Protein AF-U6MF30-F1 (afdb_monomer)

Radius of gyration: 19.07 Å; Cα contacts (8 Å, |Δi|>4): 352; chains: 1; bounding box: 44×38×50 Å

Sequence (242 aa):
MQVFHDCREDSAALYRQHNIRVNFVFDTQAAHQLICLKKGIPPYQASLRELLQTYLGITVKGLDEGRSILEKDSFAFSRRPVDFSLLLYAALGVKHLVQLALAMSCHIDPEEVIKASEEFTMYRHLNEGFTNPNDMKKIGTVLEGLVVVRTPEQIIFKLNTNATGIVCAPSTLKRFQDVNFGDVVTVSVVGESAGGKYLYLDRHDGVIDYADKNRPRHRYNTSMKLREDSRADPLLLAHLDE

InterPro domains:
  IPR002562 3'-5' exonuclease domain [PF01612] (3-104)
  IPR012337 Ribonuclease H-like superfamily [SSF53098] (3-111)
  IPR036397 Ribonuclease H superfamily [G3DSA:3.30.420.10] (1-132)

Structure (mmCIF, N/CA/C/O backbone):
data_AF-U6MF30-F1
#
_entry.id   AF-U6MF30-F1
#
loop_
_atom_site.group_PDB
_atom_site.id
_atom_site.type_symbol
_atom_site.label_atom_id
_atom_site.label_alt_id
_atom_site.label_comp_id
_atom_site.label_asym_id
_atom_site.label_entity_id
_atom_site.label_seq_id
_atom_site.pdbx_PDB_ins_code
_atom_site.Cartn_x
_atom_site.Cartn_y
_atom_site.Cartn_z
_atom_site.occupancy
_atom_site.B_iso_or_equiv
_atom_site.auth_seq_id
_atom_site.auth_comp_id
_atom_site.auth_asym_id
_atom_site.auth_atom_id
_atom_site.pdbx_PDB_model_num
ATOM 1 N N . MET A 1 1 ? -17.197 -10.908 9.347 1.00 85.06 1 MET A N 1
ATOM 2 C CA . MET A 1 1 ? -16.449 -9.760 8.796 1.00 85.06 1 MET A CA 1
ATOM 3 C C . MET A 1 1 ? -15.035 -9.824 9.332 1.00 85.06 1 MET A C 1
ATOM 5 O O . MET A 1 1 ? -14.876 -10.020 10.531 1.00 85.06 1 MET A O 1
ATOM 9 N N . GLN A 1 2 ? -14.040 -9.745 8.455 1.00 94.56 2 GLN A N 1
ATOM 10 C CA . GLN A 1 2 ? -12.623 -9.707 8.835 1.00 94.56 2 GLN A CA 1
ATOM 11 C C . GLN A 1 2 ? -12.147 -8.253 8.817 1.00 94.56 2 GLN A C 1
ATOM 13 O O . GLN A 1 2 ? -12.642 -7.483 8.000 1.00 94.56 2 GLN A O 1
ATOM 18 N N . VAL A 1 3 ? -11.218 -7.872 9.694 1.00 97.50 3 VAL A N 1
ATOM 19 C CA . VAL A 1 3 ? -10.705 -6.496 9.755 1.00 97.50 3 VAL A CA 1
ATOM 20 C C . VAL A 1 3 ? -9.237 -6.490 9.378 1.00 97.50 3 VAL A C 1
ATOM 22 O O . VAL A 1 3 ? -8.446 -7.213 9.981 1.00 97.50 3 VAL A O 1
ATOM 25 N N . PHE A 1 4 ? -8.890 -5.654 8.407 1.00 97.44 4 PHE A N 1
ATOM 26 C CA . PHE A 1 4 ? -7.521 -5.459 7.953 1.00 97.44 4 PHE A CA 1
ATOM 27 C C . PHE A 1 4 ? -7.154 -3.977 7.969 1.00 97.44 4 PHE A C 1
ATOM 29 O O . PHE A 1 4 ? -8.002 -3.081 8.040 1.00 97.44 4 PHE A O 1
ATOM 36 N N . HIS A 1 5 ? -5.858 -3.722 7.890 1.00 96.62 5 HIS A N 1
ATOM 37 C CA . HIS A 1 5 ? -5.337 -2.432 7.491 1.00 96.62 5 HIS A CA 1
ATOM 38 C C . HIS A 1 5 ? -4.526 -2.634 6.220 1.00 96.62 5 HIS A C 1
ATOM 40 O O . HIS A 1 5 ? -3.476 -3.263 6.277 1.00 96.62 5 HIS A O 1
ATOM 46 N N . ASP A 1 6 ? -5.023 -2.116 5.098 1.00 95.31 6 ASP A N 1
ATOM 47 C CA . ASP A 1 6 ? -4.373 -2.218 3.794 1.00 95.31 6 ASP A CA 1
ATOM 48 C C . ASP A 1 6 ? -4.068 -3.669 3.360 1.00 95.31 6 ASP A C 1
ATOM 50 O O . ASP A 1 6 ? -2.924 -4.063 3.129 1.00 95.31 6 ASP A O 1
ATOM 54 N N . CYS A 1 7 ? -5.121 -4.469 3.191 1.00 95.06 7 CYS A N 1
ATOM 55 C CA . CYS A 1 7 ? -5.060 -5.900 2.883 1.00 95.06 7 CYS A CA 1
ATOM 56 C C . CYS A 1 7 ? -4.536 -6.253 1.484 1.00 95.06 7 CYS A C 1
ATOM 58 O O . CYS A 1 7 ? -4.559 -7.425 1.113 1.00 95.06 7 CYS A O 1
ATOM 60 N N . ARG A 1 8 ? -4.083 -5.285 0.678 1.00 91.56 8 ARG A N 1
ATOM 61 C CA . ARG A 1 8 ? -3.654 -5.517 -0.713 1.00 91.56 8 ARG A CA 1
ATOM 62 C C . ARG A 1 8 ? -2.569 -6.597 -0.786 1.00 91.56 8 ARG A C 1
ATOM 64 O O . ARG A 1 8 ? -2.790 -7.644 -1.395 1.00 91.56 8 ARG A O 1
ATOM 71 N N . GLU A 1 9 ? -1.450 -6.394 -0.094 1.00 90.69 9 GLU A N 1
ATOM 72 C CA . GLU A 1 9 ? -0.333 -7.354 -0.071 1.00 90.69 9 GLU A CA 1
ATOM 73 C C . GLU A 1 9 ? -0.699 -8.653 0.665 1.00 90.69 9 GLU A C 1
ATOM 75 O O . GLU A 1 9 ? -0.369 -9.740 0.191 1.00 90.69 9 GLU A O 1
ATOM 80 N N . ASP A 1 10 ? -1.444 -8.562 1.774 1.00 92.62 10 ASP A N 1
ATOM 81 C CA . ASP A 1 10 ? -1.898 -9.738 2.528 1.00 92.62 10 ASP A CA 1
ATOM 82 C C . ASP A 1 10 ? -2.775 -10.651 1.662 1.00 92.62 10 ASP A C 1
ATOM 84 O O . ASP A 1 10 ? -2.589 -11.867 1.638 1.00 92.62 10 ASP A O 1
ATOM 88 N N . SER A 1 11 ? -3.707 -10.070 0.900 1.00 89.94 11 SER A N 1
ATOM 89 C CA . SER A 1 11 ? -4.599 -10.808 0.004 1.00 89.94 11 SER A CA 1
ATOM 90 C C . SER A 1 11 ? -3.826 -11.516 -1.111 1.00 89.94 11 SER A C 1
ATOM 92 O O . SER A 1 11 ? -4.133 -12.665 -1.439 1.00 89.94 11 SER A O 1
ATOM 94 N N . ALA A 1 12 ? -2.791 -10.870 -1.655 1.00 87.38 12 ALA A N 1
ATOM 95 C CA . ALA A 1 12 ? -1.920 -11.456 -2.663 1.00 87.38 12 ALA A CA 1
ATOM 96 C C . ALA A 1 12 ? -1.082 -12.604 -2.083 1.00 87.38 12 ALA A C 1
ATOM 98 O O . ALA A 1 12 ? -1.022 -13.684 -2.677 1.00 87.38 12 ALA A O 1
ATOM 99 N N . ALA A 1 13 ? -0.477 -12.402 -0.910 1.00 90.19 13 ALA A N 1
ATOM 100 C CA . ALA A 1 13 ? 0.335 -13.408 -0.236 1.00 90.19 13 ALA A CA 1
ATOM 101 C C . ALA A 1 13 ? -0.492 -14.643 0.151 1.00 90.19 13 ALA A C 1
ATOM 103 O O . ALA A 1 13 ? -0.122 -15.763 -0.206 1.00 90.19 13 ALA A O 1
ATOM 104 N N . LEU A 1 14 ? -1.642 -14.447 0.804 1.00 90.56 14 LEU A N 1
ATOM 105 C CA . LEU A 1 14 ? -2.545 -15.523 1.224 1.00 90.56 14 LEU A CA 1
ATOM 106 C C . LEU A 1 14 ? -3.047 -16.351 0.037 1.00 90.56 14 LEU A C 1
ATOM 108 O O . LEU A 1 14 ? -3.086 -17.583 0.110 1.00 90.56 14 LEU A O 1
ATOM 112 N N . TYR A 1 15 ? -3.379 -15.698 -1.078 1.00 87.25 15 TYR A N 1
ATOM 113 C CA . TYR A 1 15 ? -3.813 -16.398 -2.280 1.00 87.25 15 TYR A CA 1
ATOM 114 C C . TYR A 1 15 ? -2.670 -17.192 -2.922 1.00 87.25 15 TYR A C 1
ATOM 116 O O . TYR A 1 15 ? -2.809 -18.390 -3.149 1.00 87.25 15 TYR A O 1
ATOM 124 N N . ARG A 1 16 ? -1.512 -16.569 -3.167 1.00 84.69 16 ARG A N 1
ATOM 125 C CA . ARG A 1 16 ? -0.396 -17.223 -3.875 1.00 84.69 16 ARG A CA 1
ATOM 126 C C . ARG A 1 16 ? 0.253 -18.346 -3.067 1.00 84.69 16 ARG A C 1
ATOM 128 O O . ARG A 1 16 ? 0.631 -19.364 -3.635 1.00 84.69 16 ARG A O 1
ATOM 135 N N . GLN A 1 17 ? 0.409 -18.158 -1.758 1.00 89.62 17 GLN A N 1
ATOM 136 C CA . GLN A 1 17 ? 1.157 -19.085 -0.901 1.00 89.62 17 GLN A CA 1
ATOM 137 C C . GLN A 1 17 ? 0.274 -20.201 -0.335 1.00 89.62 17 GLN A C 1
ATOM 139 O O . GLN A 1 17 ? 0.762 -21.300 -0.073 1.00 89.62 17 GLN A O 1
ATOM 144 N N . HIS A 1 18 ? -1.019 -19.927 -0.141 1.00 91.38 18 HIS A N 1
ATOM 145 C CA . HIS A 1 18 ? -1.922 -20.827 0.580 1.00 91.38 18 HIS A CA 1
ATOM 146 C C . HIS A 1 18 ? -3.259 -21.071 -0.129 1.00 91.38 18 HIS A C 1
ATOM 148 O O . HIS A 1 18 ? -4.086 -21.814 0.395 1.00 91.38 18 HIS A O 1
ATOM 154 N N . ASN A 1 19 ? -3.488 -20.480 -1.310 1.00 87.75 19 ASN A N 1
ATOM 155 C CA . ASN A 1 19 ? -4.760 -20.539 -2.037 1.00 87.75 19 ASN A CA 1
ATOM 156 C C . ASN A 1 19 ? -5.959 -20.058 -1.192 1.00 87.75 19 ASN A C 1
ATOM 158 O O . ASN A 1 19 ? -7.082 -20.546 -1.329 1.00 87.75 19 ASN A O 1
ATOM 162 N N . ILE A 1 20 ? -5.721 -19.093 -0.297 1.00 90.75 20 ILE A N 1
ATOM 163 C CA . ILE A 1 20 ? -6.747 -18.507 0.568 1.00 90.75 20 ILE A CA 1
ATOM 164 C C . ILE A 1 20 ? -7.283 -17.233 -0.081 1.00 90.75 20 ILE A C 1
ATOM 166 O O . ILE A 1 20 ? -6.530 -16.323 -0.422 1.00 90.75 20 ILE A O 1
ATOM 170 N N . ARG A 1 21 ? -8.609 -17.152 -0.228 1.00 89.81 21 ARG A N 1
ATOM 171 C CA . ARG A 1 21 ? -9.299 -15.963 -0.742 1.00 89.81 21 ARG A CA 1
ATOM 172 C C . ARG A 1 21 ? -9.869 -15.156 0.413 1.00 89.81 21 ARG A C 1
ATOM 174 O O . ARG A 1 21 ? -10.715 -15.648 1.158 1.00 89.81 21 ARG A O 1
ATOM 181 N N . VAL A 1 22 ? -9.415 -13.915 0.538 1.00 87.62 22 VAL A N 1
ATOM 182 C CA . VAL A 1 22 ? -9.930 -12.973 1.531 1.00 87.62 22 VAL A CA 1
ATOM 183 C C . VAL A 1 22 ? -11.168 -12.286 0.954 1.00 87.62 22 VAL A C 1
ATOM 185 O O . VAL A 1 22 ? -11.086 -11.674 -0.104 1.00 87.62 22 VAL A O 1
ATOM 188 N N . ASN A 1 23 ? -12.304 -12.405 1.643 1.00 89.94 23 ASN A N 1
ATOM 189 C CA . ASN A 1 23 ? -13.582 -11.789 1.278 1.00 89.94 23 ASN A CA 1
ATOM 190 C C . ASN A 1 23 ? -14.245 -11.189 2.526 1.00 89.94 23 ASN A C 1
ATOM 192 O O . ASN A 1 23 ? -13.918 -11.580 3.655 1.00 89.94 23 ASN A O 1
ATOM 196 N N . PHE A 1 24 ? -15.224 -10.303 2.315 1.00 94.38 24 PHE A N 1
ATOM 197 C CA . PHE A 1 24 ? -16.030 -9.697 3.382 1.00 94.38 24 PHE A CA 1
ATOM 198 C C . PHE A 1 24 ? -15.152 -8.992 4.438 1.00 94.38 24 PHE A C 1
ATOM 200 O O . PHE A 1 24 ? -15.190 -9.292 5.644 1.00 94.38 24 PHE A O 1
ATOM 207 N N . VAL A 1 25 ? -14.298 -8.102 3.921 1.00 96.12 25 VAL A N 1
ATOM 208 C CA . VAL A 1 25 ? -13.259 -7.362 4.644 1.00 96.12 25 VAL A CA 1
ATOM 209 C C . VAL A 1 25 ? -13.747 -5.960 4.954 1.00 96.12 25 VAL A C 1
ATOM 211 O O . VAL A 1 25 ? -14.211 -5.262 4.065 1.00 96.12 25 VAL A O 1
ATOM 214 N N . PHE A 1 26 ? -13.579 -5.536 6.198 1.00 98.31 26 PHE A N 1
ATOM 215 C CA . PHE A 1 26 ? -13.537 -4.128 6.550 1.00 98.31 26 PHE A CA 1
ATOM 216 C C . PHE A 1 26 ? -12.071 -3.698 6.556 1.00 98.31 26 PHE A C 1
ATOM 218 O O . PHE A 1 26 ? -11.319 -4.050 7.471 1.00 98.31 26 PHE A O 1
ATOM 225 N N . ASP A 1 27 ? -11.647 -2.972 5.527 1.00 98.44 27 ASP A N 1
ATOM 226 C CA . ASP A 1 27 ? -10.296 -2.431 5.463 1.00 98.44 27 ASP A CA 1
ATOM 227 C C . ASP A 1 27 ? -10.271 -1.007 6.030 1.00 98.44 27 ASP A C 1
ATOM 229 O O . ASP A 1 27 ? -10.933 -0.100 5.525 1.00 98.44 27 ASP A O 1
ATOM 233 N N . THR A 1 28 ? -9.495 -0.795 7.092 1.00 98.31 28 THR A N 1
ATOM 234 C CA . THR A 1 28 ? -9.371 0.523 7.737 1.00 98.31 28 THR A CA 1
ATOM 235 C C . THR A 1 28 ? -8.734 1.574 6.822 1.00 98.31 28 THR A C 1
ATOM 237 O O . THR A 1 28 ? -9.056 2.753 6.938 1.00 98.31 28 THR A O 1
ATOM 240 N N . GLN A 1 29 ? -7.895 1.181 5.859 1.00 96.94 29 GLN A N 1
ATOM 241 C CA . GLN A 1 29 ? -7.364 2.094 4.846 1.00 96.94 29 GLN A CA 1
ATOM 242 C C . GLN A 1 29 ? -8.445 2.491 3.829 1.00 96.94 29 GLN A C 1
ATOM 244 O O . GLN A 1 29 ? -8.538 3.673 3.484 1.00 96.94 29 GLN A O 1
ATOM 249 N N . ALA A 1 30 ? -9.284 1.552 3.381 1.00 97.00 30 ALA A N 1
ATOM 250 C CA . ALA A 1 30 ? -10.412 1.862 2.497 1.00 97.00 30 ALA A CA 1
ATOM 251 C C . ALA A 1 30 ? -11.446 2.749 3.211 1.00 97.00 30 ALA A C 1
ATOM 253 O O . ALA A 1 30 ? -11.889 3.762 2.668 1.00 97.00 30 ALA A O 1
ATOM 254 N N . ALA A 1 31 ? -11.756 2.437 4.474 1.00 98.44 31 ALA A N 1
ATOM 255 C CA . ALA A 1 31 ? -12.624 3.257 5.313 1.00 98.44 31 ALA A CA 1
ATOM 256 C C . ALA A 1 31 ? -12.109 4.696 5.429 1.00 98.44 31 ALA A C 1
ATOM 258 O O . ALA A 1 31 ? -12.880 5.645 5.294 1.00 98.44 31 ALA A O 1
ATOM 259 N N . HIS A 1 32 ? -10.802 4.875 5.640 1.00 98.00 32 HIS A N 1
ATOM 260 C CA . HIS A 1 32 ? -10.212 6.205 5.753 1.00 98.00 32 HIS A CA 1
ATOM 261 C C . HIS A 1 32 ? -10.333 6.992 4.443 1.00 98.00 32 HIS A C 1
ATOM 263 O O . HIS A 1 32 ? -10.737 8.153 4.466 1.00 98.00 32 HIS A O 1
ATOM 269 N N . GLN A 1 33 ? -10.067 6.353 3.300 1.00 95.75 33 GLN A N 1
ATOM 270 C CA . GLN A 1 33 ? -10.199 6.988 1.985 1.00 95.75 33 GLN A CA 1
ATOM 271 C C . GLN A 1 33 ? -11.635 7.444 1.713 1.00 95.75 33 GLN A C 1
ATOM 273 O O . GLN A 1 33 ? -11.839 8.585 1.300 1.00 95.75 33 GLN A O 1
ATOM 278 N N . LEU A 1 34 ? -12.634 6.609 2.018 1.00 97.69 34 LEU A N 1
ATOM 279 C CA . LEU A 1 34 ? -14.046 6.985 1.899 1.00 97.69 34 LEU A CA 1
ATOM 280 C C . LEU A 1 34 ? -14.409 8.166 2.807 1.00 97.69 34 LEU A C 1
ATOM 282 O O . LEU A 1 34 ? -15.102 9.089 2.377 1.00 97.69 34 LEU A O 1
ATOM 286 N N . ILE A 1 35 ? -13.921 8.175 4.051 1.00 98.19 35 ILE A N 1
ATOM 287 C CA . ILE A 1 35 ? -14.138 9.291 4.983 1.00 98.19 35 ILE A CA 1
ATOM 288 C C . ILE A 1 35 ? -13.512 10.585 4.443 1.00 98.19 35 ILE A C 1
ATOM 290 O O . ILE A 1 35 ? -14.149 11.637 4.518 1.00 98.19 35 ILE A O 1
ATOM 294 N N . CYS A 1 36 ? -12.298 10.527 3.889 1.00 96.62 36 CYS A N 1
ATOM 295 C CA . CYS A 1 36 ? -11.646 11.677 3.257 1.00 96.62 36 CYS A CA 1
ATOM 296 C C . CYS A 1 36 ? -12.477 12.210 2.087 1.00 96.62 36 CYS A C 1
ATOM 298 O O . CYS A 1 36 ? -12.810 13.396 2.075 1.00 96.62 36 CYS A O 1
ATOM 300 N N . LEU A 1 37 ? -12.921 11.331 1.184 1.00 95.25 37 LEU A N 1
ATOM 301 C CA . LEU A 1 37 ? -13.776 11.699 0.053 1.00 95.25 37 LEU A CA 1
ATOM 302 C C . LEU A 1 37 ? -15.084 12.363 0.508 1.00 95.25 37 LEU A C 1
ATOM 304 O O . LEU A 1 37 ? -15.434 13.427 -0.001 1.00 95.25 37 LEU A O 1
ATOM 308 N N . LYS A 1 38 ? -15.769 11.811 1.522 1.00 96.44 38 LYS A N 1
ATOM 309 C CA . LYS A 1 38 ? -16.991 12.417 2.094 1.00 96.44 38 LYS A CA 1
ATOM 310 C C . LYS A 1 38 ? -16.744 13.796 2.715 1.00 96.44 38 LYS A C 1
ATOM 312 O O . LYS A 1 38 ? -17.656 14.617 2.757 1.00 96.44 38 LYS A O 1
ATOM 317 N N . LYS A 1 39 ? -15.524 14.063 3.184 1.00 96.50 39 LYS A N 1
ATOM 318 C CA . LYS A 1 39 ? -15.102 15.362 3.730 1.00 96.50 39 LYS A CA 1
ATOM 319 C C . LYS A 1 39 ? -14.528 16.315 2.674 1.00 96.50 39 LYS A C 1
ATOM 321 O O . LYS A 1 39 ? -14.133 17.420 3.032 1.00 96.50 39 LYS A O 1
ATOM 326 N N . GLY A 1 40 ? -14.456 15.910 1.404 1.00 95.69 40 GLY A N 1
ATOM 327 C CA . GLY A 1 40 ? -13.812 16.693 0.344 1.00 95.69 40 GLY A CA 1
ATOM 328 C C . GLY A 1 40 ? -12.289 16.796 0.491 1.00 95.69 40 GLY A C 1
ATOM 329 O O . GLY A 1 40 ? -11.679 17.705 -0.066 1.00 95.69 40 GLY A O 1
ATOM 330 N N . ILE A 1 41 ? -11.674 15.890 1.254 1.00 93.44 41 ILE A N 1
ATOM 331 C CA . ILE A 1 41 ? -10.224 15.794 1.431 1.00 93.44 41 ILE A CA 1
ATOM 332 C C . ILE A 1 41 ? -9.690 14.791 0.399 1.00 93.44 41 ILE A C 1
ATOM 334 O O . ILE A 1 41 ? -10.243 13.691 0.295 1.00 93.44 41 ILE A O 1
ATOM 338 N N . PRO A 1 42 ? -8.624 15.119 -0.354 1.00 90.62 42 PRO A N 1
ATOM 339 C CA . PRO A 1 42 ? -7.992 14.165 -1.258 1.00 90.62 42 PRO A CA 1
ATOM 340 C C . PRO A 1 42 ? -7.578 12.879 -0.519 1.00 90.62 42 PRO A C 1
ATOM 342 O O . PRO A 1 42 ? -6.929 12.969 0.527 1.00 90.62 42 PRO A O 1
ATOM 345 N N . PRO A 1 43 ? -7.947 11.686 -1.017 1.00 90.62 43 PRO A N 1
ATOM 346 C CA . PRO A 1 43 ? -7.567 10.432 -0.383 1.00 90.62 43 PRO A CA 1
ATOM 347 C C . PRO A 1 43 ? -6.062 10.183 -0.524 1.00 90.62 43 PRO A C 1
ATOM 349 O O . PRO A 1 43 ? -5.432 10.579 -1.505 1.00 90.62 43 PRO A O 1
ATOM 352 N N . TYR A 1 44 ? -5.497 9.493 0.461 1.00 90.25 44 TYR A N 1
ATOM 353 C CA . TYR A 1 44 ? -4.098 9.083 0.489 1.00 90.25 44 TYR A CA 1
ATOM 354 C C . TYR A 1 44 ? -3.947 7.758 1.247 1.00 90.25 44 TYR A C 1
ATOM 356 O O . TYR A 1 44 ? -4.905 7.235 1.833 1.00 90.25 44 TYR A O 1
ATOM 364 N N . GLN A 1 45 ? -2.744 7.187 1.212 1.00 90.44 45 GLN A N 1
ATOM 365 C CA . GLN A 1 45 ? -2.407 6.006 1.998 1.00 90.44 45 GLN A CA 1
ATOM 366 C C . GLN A 1 45 ? -1.938 6.445 3.391 1.00 90.44 45 GLN A C 1
ATOM 368 O O . GLN A 1 45 ? -0.888 7.060 3.520 1.00 90.44 45 GLN A O 1
ATOM 373 N N . ALA A 1 46 ? -2.726 6.137 4.415 1.00 93.44 46 ALA A N 1
ATOM 374 C CA . ALA A 1 46 ? -2.434 6.417 5.812 1.00 93.44 46 ALA A CA 1
ATOM 375 C C . ALA A 1 46 ? -1.890 5.151 6.479 1.00 93.44 46 ALA A C 1
ATOM 377 O O . ALA A 1 46 ? -2.344 4.045 6.195 1.00 93.44 46 ALA A O 1
ATOM 378 N N . SER A 1 47 ? -0.962 5.276 7.423 1.00 91.25 47 SER A N 1
ATOM 379 C CA . SER A 1 47 ? -0.545 4.089 8.191 1.00 91.25 47 SER A CA 1
ATOM 380 C C . SER A 1 47 ? -1.550 3.729 9.260 1.00 91.25 47 SER A C 1
ATOM 382 O O . SER A 1 47 ? -2.256 4.576 9.806 1.00 91.25 47 SER A O 1
ATOM 384 N N . LEU A 1 48 ? -1.436 2.493 9.731 1.00 92.12 48 LEU A N 1
ATOM 385 C CA . LEU A 1 48 ? -2.060 2.066 10.966 1.00 92.12 48 LEU A CA 1
ATOM 386 C C . LEU A 1 48 ? -1.746 3.014 12.135 1.00 92.12 48 LEU A C 1
ATOM 388 O O . LEU A 1 48 ? -2.658 3.387 12.860 1.00 92.12 48 LEU A O 1
ATOM 392 N N . ARG A 1 49 ? -0.489 3.446 12.317 1.00 91.69 49 ARG A N 1
ATOM 393 C CA . ARG A 1 49 ? -0.106 4.352 13.420 1.00 91.69 49 ARG A CA 1
ATOM 394 C C . ARG A 1 49 ? -0.870 5.674 13.354 1.00 91.69 49 ARG A C 1
ATOM 396 O O . ARG A 1 49 ? -1.356 6.150 14.376 1.00 91.69 49 ARG A O 1
ATOM 403 N N . GLU A 1 50 ? -0.970 6.245 12.164 1.00 93.94 50 GLU A N 1
ATOM 404 C CA . GLU A 1 50 ? -1.699 7.483 11.913 1.00 93.94 50 GLU A CA 1
ATOM 405 C C . GLU A 1 50 ? -3.194 7.317 12.198 1.00 93.94 50 GLU A C 1
ATOM 407 O O . GLU A 1 50 ? -3.782 8.139 12.901 1.00 93.94 50 GLU A O 1
ATOM 412 N N . LEU A 1 51 ? -3.804 6.226 11.726 1.00 95.88 51 LEU A N 1
ATOM 413 C CA . LEU A 1 51 ? -5.221 5.959 11.965 1.00 95.88 51 LEU A CA 1
ATOM 414 C C . LEU A 1 51 ? -5.516 5.695 13.449 1.00 95.88 51 LEU A C 1
ATOM 416 O O . LEU A 1 51 ? -6.501 6.207 13.979 1.00 95.88 51 LEU A O 1
ATOM 420 N N . LEU A 1 52 ? -4.650 4.967 14.157 1.00 95.88 52 LEU A N 1
ATOM 421 C CA . LEU A 1 52 ? -4.783 4.762 15.603 1.00 95.88 52 LEU A CA 1
ATOM 422 C C . LEU A 1 52 ? -4.723 6.085 16.372 1.00 95.88 52 LEU A C 1
ATOM 424 O O . LEU A 1 52 ? -5.530 6.307 17.276 1.00 95.88 52 LEU A O 1
ATOM 428 N N . GLN A 1 53 ? -3.821 6.990 15.991 1.00 95.44 53 GLN A N 1
ATOM 429 C CA . GLN A 1 53 ? -3.756 8.312 16.605 1.00 95.44 53 GLN A CA 1
ATOM 430 C C . GLN A 1 53 ? -4.999 9.149 16.274 1.00 95.44 53 GLN A C 1
ATOM 432 O O . GLN A 1 53 ? -5.561 9.789 17.159 1.00 95.44 53 GLN A O 1
ATOM 437 N N . THR A 1 54 ? -5.442 9.124 15.019 1.00 95.69 54 THR A N 1
ATOM 438 C CA . THR A 1 54 ? -6.529 9.973 14.511 1.00 95.69 54 THR A CA 1
ATOM 439 C C . THR A 1 54 ? -7.890 9.579 15.076 1.00 95.69 54 THR A C 1
ATOM 441 O O . THR A 1 54 ? -8.663 10.443 15.481 1.00 95.69 54 THR A O 1
ATOM 444 N N . TYR A 1 55 ? -8.194 8.280 15.113 1.00 97.56 55 TYR A N 1
ATOM 445 C CA . TYR A 1 55 ? -9.526 7.784 15.468 1.00 97.56 55 TYR A CA 1
ATOM 446 C C . TYR A 1 55 ? -9.627 7.284 16.910 1.00 97.56 55 TYR A C 1
ATOM 448 O O . TYR A 1 55 ? -10.724 7.270 17.462 1.00 97.56 55 TYR A O 1
ATOM 456 N N . LEU A 1 56 ? -8.512 6.877 17.527 1.00 97.06 56 LEU A N 1
ATOM 457 C CA . LEU A 1 56 ? -8.500 6.357 18.900 1.00 97.06 56 LEU A CA 1
ATOM 458 C C . LEU A 1 56 ? -7.678 7.214 19.873 1.00 97.06 56 LEU A C 1
ATOM 460 O O . LEU A 1 56 ? -7.732 6.967 21.076 1.00 97.06 56 LEU A O 1
ATOM 464 N N . GLY A 1 57 ? -6.893 8.186 19.391 1.00 96.56 57 GLY A N 1
ATOM 465 C CA . GLY A 1 57 ? -5.973 8.955 20.236 1.00 96.56 57 GLY A CA 1
ATOM 466 C C . GLY A 1 57 ? -4.804 8.129 20.786 1.00 96.56 57 GLY A C 1
ATOM 467 O O . GLY A 1 57 ? -4.188 8.526 21.774 1.00 96.56 57 GLY A O 1
ATOM 468 N N . ILE A 1 58 ? -4.511 6.966 20.189 1.00 93.62 58 ILE A N 1
ATOM 469 C CA . ILE A 1 58 ? -3.487 6.036 20.677 1.00 93.62 58 ILE A CA 1
ATOM 470 C C . ILE A 1 58 ? -2.181 6.246 19.916 1.00 93.62 58 ILE A C 1
ATOM 472 O O . ILE A 1 58 ? -2.103 6.006 18.712 1.00 93.62 58 ILE A O 1
ATOM 476 N N . THR A 1 59 ? -1.115 6.562 20.649 1.00 89.94 59 THR A N 1
ATOM 477 C CA . THR A 1 59 ? 0.253 6.490 20.132 1.00 89.94 59 THR A CA 1
ATOM 478 C C . THR A 1 59 ? 0.871 5.133 20.464 1.00 89.94 59 THR A C 1
ATOM 480 O O . THR A 1 59 ? 1.112 4.812 21.629 1.00 89.94 59 THR A O 1
ATOM 483 N N . VAL A 1 60 ? 1.174 4.338 19.438 1.00 83.25 60 VAL A N 1
ATOM 484 C CA . VAL A 1 60 ? 1.879 3.059 19.597 1.00 83.25 60 VAL A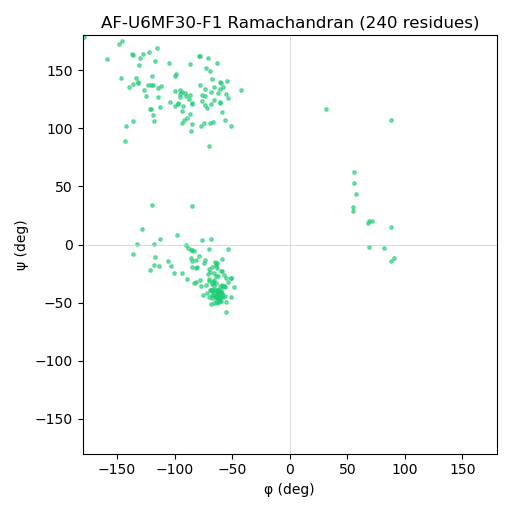 CA 1
ATOM 485 C C . VAL A 1 60 ? 3.390 3.296 19.554 1.00 83.25 60 VAL A C 1
ATOM 487 O O . VAL A 1 60 ? 3.901 3.873 18.596 1.00 83.25 60 VAL A O 1
ATOM 490 N N . LYS A 1 61 ? 4.099 2.844 20.592 1.00 82.44 61 LYS A N 1
ATOM 491 C CA . LYS A 1 61 ? 5.570 2.818 20.667 1.00 82.44 61 LYS A CA 1
ATOM 492 C C . LYS A 1 61 ? 6.074 1.382 20.483 1.00 82.44 61 LYS A C 1
ATOM 494 O O . LYS A 1 61 ? 5.329 0.447 20.767 1.00 82.44 61 LYS A O 1
ATOM 499 N N . GLY A 1 62 ? 7.324 1.213 20.051 1.00 75.25 62 GLY A N 1
ATOM 500 C CA . GLY A 1 62 ? 7.967 -0.107 19.944 1.00 75.25 62 GLY A CA 1
ATOM 501 C C . GLY A 1 62 ? 7.739 -0.844 18.617 1.00 75.25 62 GLY A C 1
ATOM 502 O O . GLY A 1 62 ? 7.933 -2.055 18.538 1.00 75.25 62 GLY A O 1
ATOM 503 N N . LEU A 1 63 ? 7.261 -0.143 17.580 1.00 80.25 63 LEU A N 1
ATOM 504 C CA . LEU A 1 63 ? 7.182 -0.692 16.218 1.00 80.25 63 LEU A CA 1
ATOM 505 C C . LEU A 1 63 ? 8.531 -0.608 15.485 1.00 80.25 63 LEU A C 1
ATOM 507 O O . LEU A 1 63 ? 8.746 -1.324 14.506 1.00 80.25 63 LEU A O 1
ATOM 511 N N . ASP A 1 64 ? 9.427 0.263 15.942 1.00 86.81 64 ASP A N 1
ATOM 512 C CA . ASP A 1 64 ? 10.635 0.636 15.211 1.00 86.81 64 ASP A CA 1
ATOM 513 C C . ASP A 1 64 ? 11.710 -0.456 15.302 1.00 86.81 64 ASP A C 1
ATOM 515 O O . ASP A 1 64 ? 12.388 -0.742 14.316 1.00 86.81 64 ASP A O 1
ATOM 519 N N . GLU A 1 65 ? 11.820 -1.148 16.439 1.00 88.69 65 GLU A N 1
ATOM 520 C CA . GLU A 1 65 ? 12.791 -2.226 16.637 1.00 88.69 65 GLU A CA 1
ATOM 521 C C . GLU A 1 65 ? 12.495 -3.421 15.723 1.00 88.69 65 GLU A C 1
ATOM 523 O O . GLU A 1 65 ? 13.371 -3.878 14.986 1.00 88.69 65 GLU A O 1
ATOM 528 N N . GLY A 1 66 ? 11.245 -3.899 15.715 1.00 88.69 66 GLY A N 1
ATOM 529 C CA . GLY A 1 66 ? 10.825 -4.991 14.833 1.00 88.69 66 GLY A CA 1
ATOM 530 C C . GLY A 1 66 ? 10.953 -4.622 13.354 1.00 88.69 66 GLY A C 1
ATOM 531 O O . GLY A 1 66 ? 11.424 -5.430 12.552 1.00 88.69 66 GLY A O 1
ATOM 532 N N . ARG A 1 67 ? 10.626 -3.375 12.995 1.00 85.31 67 ARG A N 1
ATOM 533 C CA . ARG A 1 67 ? 10.828 -2.851 11.639 1.00 85.31 67 ARG A CA 1
ATOM 534 C C . ARG A 1 67 ? 12.302 -2.849 11.240 1.00 85.31 67 ARG A C 1
ATOM 536 O O . ARG A 1 67 ? 12.631 -3.361 10.175 1.00 85.31 67 ARG A O 1
ATOM 543 N N . SER A 1 68 ? 13.187 -2.333 12.092 1.00 90.81 68 SER A N 1
ATOM 544 C CA . SER A 1 68 ? 14.627 -2.279 11.814 1.00 90.81 68 SER A CA 1
ATOM 545 C C . SER A 1 68 ? 15.218 -3.672 11.580 1.00 90.81 68 SER A C 1
ATOM 547 O O . SER A 1 68 ? 16.112 -3.841 10.748 1.00 90.81 68 SER A O 1
ATOM 549 N N . ILE A 1 69 ? 14.705 -4.689 12.281 1.00 91.25 69 ILE A N 1
ATOM 550 C CA . ILE A 1 69 ? 15.083 -6.086 12.043 1.00 91.25 69 ILE A CA 1
ATOM 551 C C . ILE A 1 69 ? 14.662 -6.524 10.632 1.00 91.25 69 ILE A C 1
ATOM 553 O O . ILE A 1 69 ? 15.493 -7.059 9.900 1.00 91.25 69 ILE A O 1
ATOM 557 N N . LEU A 1 70 ? 13.415 -6.263 10.225 1.00 88.44 70 LEU A N 1
ATOM 558 C CA . LEU A 1 70 ? 12.899 -6.648 8.902 1.00 88.44 70 LEU A CA 1
ATOM 559 C C . LEU A 1 70 ? 13.577 -5.907 7.743 1.00 88.44 70 LEU A C 1
ATOM 561 O O . LEU A 1 70 ? 13.740 -6.471 6.664 1.00 88.44 70 LEU A O 1
ATOM 565 N N . GLU A 1 71 ? 13.997 -4.661 7.955 1.00 86.56 71 GLU A N 1
ATOM 566 C CA . GLU A 1 71 ? 14.749 -3.891 6.958 1.00 86.56 71 GLU A CA 1
ATOM 567 C C . GLU A 1 71 ? 16.145 -4.467 6.702 1.00 86.56 71 GLU A C 1
ATOM 569 O O . GLU A 1 71 ? 16.644 -4.400 5.578 1.00 86.56 71 GLU A O 1
ATOM 574 N N . LYS A 1 72 ? 16.775 -5.031 7.738 1.00 89.19 72 LYS A N 1
ATOM 575 C CA . LYS A 1 72 ? 18.096 -5.670 7.647 1.00 89.19 72 LYS A CA 1
ATOM 576 C C . LYS A 1 72 ? 18.007 -7.110 7.150 1.00 89.19 72 LYS A C 1
ATOM 578 O O . LYS A 1 72 ? 18.922 -7.574 6.474 1.00 89.19 72 LYS A O 1
ATOM 583 N N . ASP A 1 73 ? 16.934 -7.814 7.498 1.00 89.00 73 ASP A N 1
ATOM 584 C CA . ASP A 1 73 ? 16.690 -9.199 7.112 1.00 89.00 73 ASP A CA 1
ATOM 585 C C . ASP A 1 73 ? 15.202 -9.432 6.821 1.00 89.00 73 ASP A C 1
ATOM 587 O O . ASP A 1 73 ? 14.388 -9.644 7.723 1.00 89.00 73 ASP A O 1
ATOM 591 N N . SER A 1 74 ? 14.853 -9.477 5.536 1.00 85.94 74 SER A N 1
ATOM 592 C CA . SER A 1 74 ? 13.485 -9.748 5.085 1.00 85.94 74 SER A CA 1
ATOM 593 C C . SER A 1 74 ? 12.986 -11.151 5.452 1.00 85.94 74 SER A C 1
ATOM 595 O O . SER A 1 74 ? 11.779 -11.392 5.445 1.00 85.94 74 SER A O 1
ATOM 597 N N . PHE A 1 75 ? 13.881 -12.077 5.814 1.00 90.00 75 PHE A N 1
ATOM 598 C CA . PHE A 1 75 ? 13.542 -13.433 6.247 1.00 90.00 75 PHE A CA 1
ATOM 599 C C . PHE A 1 75 ? 13.512 -13.585 7.771 1.00 90.00 75 PHE A C 1
ATOM 601 O O . PHE A 1 75 ? 13.358 -14.707 8.263 1.00 90.00 75 PHE A O 1
ATOM 608 N N . ALA A 1 76 ? 13.616 -12.497 8.542 1.00 92.69 76 ALA A N 1
ATOM 609 C CA . ALA A 1 76 ? 13.742 -12.578 9.995 1.00 92.69 76 ALA A CA 1
ATOM 610 C C . ALA A 1 76 ? 12.581 -13.339 10.670 1.00 92.69 76 ALA A C 1
ATOM 612 O O . ALA A 1 76 ? 12.818 -14.131 11.582 1.00 92.69 76 ALA A O 1
ATOM 613 N N . PHE A 1 77 ? 11.345 -13.216 10.163 1.00 93.31 77 PHE A N 1
ATOM 614 C CA . PHE A 1 77 ? 10.190 -13.991 10.649 1.00 93.31 77 PHE A CA 1
ATOM 615 C C . PHE A 1 77 ? 10.299 -15.508 10.436 1.00 93.31 77 PHE A C 1
ATOM 617 O O . PHE A 1 77 ? 9.590 -16.272 11.094 1.00 93.31 77 PHE A O 1
ATOM 624 N N . SER A 1 78 ? 11.168 -15.972 9.538 1.00 94.56 78 SER A N 1
ATOM 625 C CA . SER A 1 78 ? 11.384 -17.403 9.280 1.00 94.56 78 SER A CA 1
ATOM 626 C C . SER A 1 78 ? 12.381 -18.031 10.256 1.00 94.56 78 SER A C 1
ATOM 628 O O . SER A 1 78 ? 12.385 -19.249 10.431 1.00 94.56 78 SER A O 1
ATOM 630 N N . ARG A 1 79 ? 13.211 -17.223 10.931 1.00 94.31 79 ARG A N 1
ATOM 631 C CA . ARG A 1 79 ? 14.197 -17.718 11.900 1.00 94.31 79 ARG A CA 1
ATOM 632 C C . ARG A 1 79 ? 13.518 -18.185 13.188 1.00 94.31 79 ARG A C 1
ATOM 634 O O . ARG A 1 79 ? 12.428 -17.728 13.541 1.00 94.31 79 ARG A O 1
ATOM 641 N N . ARG A 1 80 ? 14.144 -19.136 13.885 1.00 96.12 80 ARG A N 1
ATOM 642 C CA . ARG A 1 80 ? 13.658 -19.668 15.166 1.00 96.12 80 ARG A CA 1
ATOM 643 C C . ARG A 1 80 ? 14.789 -19.703 16.206 1.00 96.12 80 ARG A C 1
ATOM 645 O O . ARG A 1 80 ? 15.898 -20.085 15.832 1.00 96.12 80 ARG A O 1
ATOM 652 N N . PRO A 1 81 ? 14.513 -19.360 17.483 1.00 95.38 81 PRO A N 1
ATOM 653 C CA . PRO A 1 81 ? 13.262 -18.767 17.984 1.00 95.38 81 PRO A CA 1
ATOM 654 C C . PRO A 1 81 ? 12.998 -17.380 17.367 1.00 95.38 81 PRO A C 1
ATOM 656 O O . PRO A 1 81 ? 13.918 -16.741 16.864 1.00 95.38 81 PRO A O 1
ATOM 659 N N . VAL A 1 82 ? 11.732 -16.952 17.335 1.00 95.75 82 VAL A N 1
ATOM 660 C CA . VAL A 1 82 ? 11.378 -15.621 16.807 1.00 95.75 82 VAL A CA 1
ATOM 661 C C . VAL A 1 82 ? 11.810 -14.563 17.821 1.00 95.75 82 VAL A C 1
ATOM 663 O O . VAL A 1 82 ? 11.547 -14.720 19.013 1.00 95.75 82 VAL A O 1
ATOM 666 N N . ASP A 1 83 ? 12.460 -13.500 17.347 1.00 95.00 83 ASP A N 1
ATOM 667 C CA . ASP A 1 83 ? 12.880 -12.381 18.193 1.00 95.00 83 ASP A CA 1
ATOM 668 C C . ASP A 1 83 ? 11.676 -11.723 18.885 1.00 95.00 83 ASP A C 1
ATOM 670 O O . ASP A 1 83 ? 10.619 -11.526 18.278 1.00 95.00 83 ASP A O 1
ATOM 674 N N . PHE A 1 84 ? 11.831 -11.359 20.159 1.00 95.12 84 PHE A N 1
ATOM 675 C CA . PHE A 1 84 ? 10.750 -10.751 20.933 1.00 95.12 84 PHE A CA 1
ATOM 676 C C . PHE A 1 84 ? 10.259 -9.429 20.322 1.00 95.12 84 PHE A C 1
ATOM 678 O O . PHE A 1 84 ? 9.058 -9.168 20.316 1.00 95.12 84 PHE A O 1
ATOM 685 N N . SER A 1 85 ? 11.156 -8.627 19.746 1.00 94.69 85 SER A N 1
ATOM 686 C CA . SER A 1 85 ? 10.814 -7.360 19.089 1.00 94.69 85 SER A CA 1
ATOM 687 C C . SER A 1 85 ? 9.959 -7.589 17.842 1.00 94.69 85 SER A C 1
ATOM 689 O O . SER A 1 85 ? 9.034 -6.824 17.579 1.00 94.69 85 SER A O 1
ATOM 691 N N . LEU A 1 86 ? 10.203 -8.680 17.101 1.00 93.69 86 LEU A N 1
ATOM 692 C CA . LEU A 1 86 ? 9.360 -9.084 15.969 1.00 93.69 86 LEU A CA 1
ATOM 693 C C . LEU A 1 86 ? 7.981 -9.575 16.420 1.00 93.69 86 LEU A C 1
ATOM 695 O O . LEU A 1 86 ? 6.981 -9.266 15.771 1.00 93.69 86 LEU A O 1
ATOM 699 N N . LEU A 1 87 ? 7.907 -10.315 17.531 1.00 94.81 87 LEU A N 1
ATOM 700 C CA . LEU A 1 87 ? 6.629 -10.740 18.112 1.00 94.81 87 LEU A CA 1
ATOM 701 C C . LEU A 1 87 ? 5.808 -9.540 18.593 1.00 94.81 87 LEU A C 1
ATOM 703 O O . LEU A 1 87 ? 4.610 -9.468 18.318 1.00 94.81 87 LEU A O 1
ATOM 707 N N . LEU A 1 88 ? 6.451 -8.587 19.272 1.00 93.38 88 LEU A N 1
ATOM 708 C CA . LEU A 1 88 ? 5.814 -7.352 19.715 1.00 93.38 88 LEU A CA 1
ATOM 709 C C . LEU A 1 88 ? 5.317 -6.535 18.518 1.00 93.38 88 LEU A C 1
ATOM 711 O O . LEU A 1 88 ? 4.162 -6.117 18.514 1.00 93.38 88 LEU A O 1
ATOM 715 N N . TYR A 1 89 ? 6.143 -6.378 17.482 1.00 92.31 89 TYR A N 1
ATOM 716 C CA . TYR A 1 89 ? 5.762 -5.713 16.236 1.00 92.31 89 TYR A CA 1
ATOM 717 C C . TYR A 1 89 ? 4.516 -6.346 15.599 1.00 92.31 89 TYR A C 1
ATOM 719 O O . TYR A 1 89 ? 3.544 -5.644 15.315 1.00 92.31 89 TYR A O 1
ATOM 727 N N . ALA A 1 90 ? 4.500 -7.675 15.448 1.00 92.12 90 ALA A N 1
ATOM 728 C CA . ALA A 1 90 ? 3.359 -8.397 14.890 1.00 92.12 90 ALA A CA 1
ATOM 729 C C . ALA A 1 90 ? 2.090 -8.234 15.748 1.00 92.12 90 ALA A C 1
ATOM 731 O O . ALA A 1 90 ? 1.011 -7.971 15.218 1.00 92.12 90 ALA A O 1
ATOM 732 N N . ALA A 1 91 ? 2.213 -8.329 17.076 1.00 93.88 91 ALA A N 1
ATOM 733 C CA . ALA A 1 91 ? 1.088 -8.152 17.990 1.00 93.88 91 ALA A CA 1
ATOM 734 C C . ALA A 1 91 ? 0.516 -6.727 17.928 1.00 93.88 91 ALA A C 1
ATOM 736 O O . ALA A 1 91 ? -0.702 -6.545 17.867 1.00 93.88 91 ALA A O 1
ATOM 737 N N . LEU A 1 92 ? 1.379 -5.707 17.911 1.00 91.31 92 LEU A N 1
ATOM 738 C CA . LEU A 1 92 ? 0.972 -4.304 17.824 1.00 91.31 92 LEU A CA 1
ATOM 739 C C . LEU A 1 92 ? 0.294 -3.968 16.490 1.00 91.31 92 LEU A C 1
ATOM 741 O O . LEU A 1 92 ? -0.613 -3.137 16.481 1.00 91.31 92 LEU A O 1
ATOM 745 N N . GLY A 1 93 ? 0.665 -4.649 15.401 1.00 90.12 93 GLY A N 1
ATOM 746 C CA . GLY A 1 93 ? 0.029 -4.501 14.088 1.00 90.12 93 GLY A CA 1
ATOM 747 C C . GLY A 1 93 ? -1.451 -4.903 14.046 1.00 90.12 93 GLY A C 1
ATOM 748 O O . GLY A 1 93 ? -2.177 -4.449 13.168 1.00 90.12 93 GLY A O 1
ATOM 749 N N . VAL A 1 94 ? -1.925 -5.709 15.003 1.00 92.88 94 VAL A N 1
ATOM 750 C CA . VAL A 1 94 ? -3.317 -6.203 15.022 1.00 92.88 94 VAL A CA 1
ATOM 751 C C . VAL A 1 94 ? -4.101 -5.829 16.277 1.00 92.88 94 VAL A C 1
ATOM 753 O O . VAL A 1 94 ? -5.330 -5.781 16.238 1.00 92.88 94 VAL A O 1
ATOM 756 N N . LYS A 1 95 ? -3.409 -5.522 17.384 1.00 94.81 95 LYS A N 1
ATOM 757 C CA . LYS A 1 95 ? -3.987 -5.323 18.727 1.00 94.81 95 LYS A CA 1
ATOM 758 C C . LYS A 1 95 ? -5.201 -4.395 18.761 1.00 94.81 95 LYS A C 1
ATOM 760 O O . LYS A 1 95 ? -6.106 -4.614 19.563 1.00 94.81 95 LYS A O 1
ATOM 765 N N . HIS A 1 96 ? -5.186 -3.353 17.932 1.00 95.69 96 HIS A N 1
ATOM 766 C CA . HIS A 1 96 ? -6.182 -2.285 17.948 1.00 95.69 96 HIS A CA 1
ATOM 767 C C . HIS A 1 96 ? -7.075 -2.231 16.698 1.00 95.69 96 HIS A C 1
ATOM 769 O O . HIS A 1 96 ? -7.893 -1.320 16.582 1.00 95.69 96 HIS A O 1
ATOM 775 N N . LEU A 1 97 ? -6.947 -3.183 15.763 1.00 95.81 97 LEU A N 1
ATOM 776 C CA . LEU A 1 97 ? -7.660 -3.126 14.479 1.00 95.81 97 LEU A CA 1
ATOM 777 C C . LEU A 1 97 ? -9.181 -3.153 14.641 1.00 95.81 97 LEU A C 1
ATOM 779 O O . LEU A 1 97 ? -9.882 -2.381 13.993 1.00 95.81 97 LEU A O 1
ATOM 783 N N . VAL A 1 98 ? -9.701 -4.003 15.530 1.00 97.44 98 VAL A N 1
ATOM 784 C CA . VAL A 1 98 ? -11.151 -4.110 15.749 1.00 97.44 98 VAL A CA 1
ATOM 785 C C . VAL A 1 98 ? -11.705 -2.832 16.379 1.00 97.44 98 VAL A C 1
ATOM 787 O O . VAL A 1 98 ? -12.728 -2.329 15.922 1.00 97.44 98 VAL A O 1
ATOM 790 N N . GLN A 1 99 ? -11.024 -2.265 17.384 1.00 97.88 99 GLN A N 1
ATOM 791 C CA . GLN A 1 99 ? -11.439 -0.986 17.972 1.00 97.88 99 GLN A CA 1
ATOM 792 C C . GLN A 1 99 ? -11.382 0.144 16.942 1.00 97.88 99 GLN A C 1
ATOM 794 O O . GLN A 1 99 ? -12.285 0.977 16.908 1.00 97.88 99 GLN A O 1
ATOM 799 N N . LEU A 1 100 ? -10.355 0.153 16.086 1.00 98.12 100 LEU A N 1
ATOM 800 C CA . LEU A 1 100 ? -10.220 1.136 15.017 1.00 98.12 100 LEU A CA 1
ATOM 801 C C . LEU A 1 100 ? -11.391 1.043 14.031 1.00 98.12 100 LEU A C 1
ATOM 803 O O . LEU A 1 100 ? -12.035 2.053 13.767 1.00 98.12 100 LEU A O 1
ATOM 807 N N . ALA A 1 101 ? -11.727 -0.156 13.550 1.00 98.31 101 ALA A N 1
ATOM 808 C CA . ALA A 1 101 ? -12.866 -0.355 12.653 1.00 98.31 101 ALA A CA 1
ATOM 809 C C . ALA A 1 101 ? -14.196 0.098 13.278 1.00 98.31 101 ALA A C 1
ATOM 811 O O . ALA A 1 101 ? -14.984 0.780 12.622 1.00 98.31 101 ALA A O 1
ATOM 812 N N . LEU A 1 102 ? -14.427 -0.214 14.559 1.00 98.12 102 LEU A N 1
ATOM 813 C CA . LEU A 1 102 ? -15.617 0.240 15.285 1.00 98.12 102 LEU A CA 1
ATOM 814 C C . LEU A 1 102 ? -15.679 1.769 15.389 1.00 98.12 102 LEU A C 1
ATOM 816 O O . LEU A 1 102 ? -16.722 2.351 15.111 1.00 98.12 102 LEU A O 1
ATOM 820 N N . ALA A 1 103 ? -14.569 2.429 15.731 1.00 98.44 103 ALA A N 1
ATOM 821 C CA . ALA A 1 103 ? -14.513 3.888 15.800 1.00 98.44 103 ALA A CA 1
ATOM 822 C C . ALA A 1 103 ? -14.755 4.540 14.429 1.00 98.44 103 ALA A C 1
ATOM 824 O O . ALA A 1 103 ? -15.491 5.518 14.320 1.00 98.44 103 ALA A O 1
ATOM 825 N N . MET A 1 104 ? -14.186 3.974 13.363 1.00 98.44 104 MET A N 1
ATOM 826 C CA . MET A 1 104 ? -14.401 4.461 11.999 1.00 98.44 104 MET A CA 1
ATOM 827 C C . MET A 1 104 ? -15.845 4.262 11.532 1.00 98.44 104 MET A C 1
ATOM 829 O O . MET A 1 104 ? -16.360 5.116 10.815 1.00 98.44 104 MET A O 1
ATOM 833 N N . SER A 1 105 ? -16.525 3.209 11.994 1.00 98.00 105 SER A N 1
ATOM 834 C CA . SER A 1 105 ? -17.936 2.935 11.673 1.00 98.00 105 SER A CA 1
ATOM 835 C C . SER A 1 105 ? -18.899 4.023 12.181 1.00 98.00 105 SER A C 1
ATOM 837 O O . SER A 1 105 ? -20.024 4.123 11.707 1.00 98.00 105 SER A O 1
ATOM 839 N N . CYS A 1 106 ? -18.462 4.893 13.100 1.00 97.25 106 CYS A N 1
ATOM 840 C CA . CYS A 1 106 ? -19.211 6.095 13.488 1.00 97.25 106 CYS A CA 1
ATOM 841 C C . CYS A 1 106 ? -19.184 7.204 12.415 1.00 97.25 106 CYS A C 1
ATOM 843 O O . CYS A 1 106 ? -19.933 8.175 12.512 1.00 97.25 106 CYS A O 1
ATOM 845 N N . HIS A 1 107 ? -18.300 7.097 11.421 1.00 97.38 107 HIS A N 1
ATOM 846 C CA . HIS A 1 107 ? -18.066 8.108 10.384 1.00 97.38 107 HIS A CA 1
ATOM 847 C C . HIS A 1 107 ? -18.376 7.618 8.966 1.00 97.38 107 HIS A C 1
ATOM 849 O O . HIS A 1 107 ? -18.498 8.437 8.054 1.00 97.38 107 HIS A O 1
ATOM 855 N N . ILE A 1 108 ? -18.468 6.304 8.764 1.00 97.94 108 ILE A N 1
ATOM 856 C CA . ILE A 1 108 ? -18.735 5.677 7.472 1.00 97.94 108 ILE A CA 1
ATOM 857 C C . ILE A 1 108 ? -19.559 4.409 7.680 1.00 97.94 108 ILE A C 1
ATOM 859 O O . ILE A 1 108 ? -19.351 3.695 8.658 1.00 97.94 108 ILE A O 1
ATOM 863 N N . ASP A 1 109 ? -20.481 4.133 6.760 1.00 98.00 109 ASP A N 1
ATOM 864 C CA . ASP A 1 109 ? -21.250 2.892 6.773 1.00 98.00 109 ASP A CA 1
ATOM 865 C C . ASP A 1 109 ? -20.312 1.693 6.520 1.00 98.00 109 ASP A C 1
ATOM 867 O O . ASP A 1 109 ? -19.609 1.680 5.501 1.00 98.00 109 ASP A O 1
ATOM 871 N N . PRO A 1 110 ? -20.274 0.683 7.410 1.00 97.75 110 PRO A N 1
ATOM 872 C CA . PRO A 1 110 ? -19.495 -0.529 7.191 1.00 97.75 110 PRO A CA 1
ATOM 873 C C . PRO A 1 110 ? -19.783 -1.235 5.863 1.00 97.75 110 PRO A C 1
ATOM 875 O O . PRO A 1 110 ? -18.861 -1.820 5.298 1.00 97.75 110 PRO A O 1
ATOM 878 N N . GLU A 1 111 ? -21.009 -1.179 5.336 1.00 97.31 111 GLU A N 1
ATOM 879 C CA . GLU A 1 111 ? -21.333 -1.799 4.044 1.00 97.31 111 GLU A CA 1
ATOM 880 C C . GLU A 1 111 ? -20.629 -1.091 2.875 1.00 97.31 111 GLU A C 1
ATOM 882 O O . GLU A 1 111 ? -20.097 -1.755 1.980 1.00 97.31 111 GLU A O 1
ATOM 887 N N . GLU A 1 112 ? -20.535 0.245 2.913 1.00 97.62 112 GLU A N 1
ATOM 888 C CA . GLU A 1 112 ? -19.761 1.023 1.935 1.00 97.62 112 GLU A CA 1
ATOM 889 C C . GLU A 1 112 ? -18.272 0.653 1.994 1.00 97.62 112 GLU A C 1
ATOM 891 O O . GLU A 1 112 ? -17.628 0.481 0.956 1.00 97.62 112 GLU A O 1
ATOM 896 N N . VAL A 1 113 ? -17.731 0.478 3.206 1.00 98.06 113 VAL A N 1
ATOM 897 C CA . VAL A 1 113 ? -16.333 0.068 3.407 1.00 98.06 113 VAL A CA 1
ATOM 898 C C . VAL A 1 113 ? -16.087 -1.332 2.866 1.00 98.06 113 VAL A C 1
ATOM 900 O O . VAL A 1 113 ? -15.082 -1.544 2.190 1.00 98.06 113 VAL A O 1
ATOM 903 N N . ILE A 1 114 ? -16.979 -2.285 3.146 1.00 96.44 114 ILE A N 1
ATOM 904 C CA . ILE A 1 114 ? -16.835 -3.665 2.671 1.00 96.44 114 ILE A CA 1
ATOM 905 C C . ILE A 1 114 ? -16.802 -3.695 1.147 1.00 96.44 114 ILE A C 1
ATOM 907 O O . ILE A 1 114 ? -15.913 -4.326 0.579 1.00 96.44 114 ILE A O 1
ATOM 911 N N . LYS A 1 115 ? -17.707 -2.957 0.494 1.00 94.00 115 LYS A N 1
ATOM 912 C CA . LYS A 1 115 ? -17.745 -2.845 -0.965 1.00 94.00 115 LYS A CA 1
ATOM 913 C C . LYS A 1 115 ? -16.466 -2.220 -1.529 1.00 94.00 115 LYS A C 1
ATOM 915 O O . LYS A 1 115 ? -15.885 -2.767 -2.456 1.00 94.00 115 LYS A O 1
ATOM 920 N N . ALA A 1 116 ? -15.986 -1.117 -0.953 1.00 92.69 116 ALA A N 1
ATOM 921 C CA . ALA A 1 116 ? -14.729 -0.499 -1.388 1.00 92.69 116 ALA A CA 1
ATOM 922 C C . ALA A 1 116 ? -13.510 -1.413 -1.151 1.00 92.69 116 ALA A C 1
ATOM 924 O O . ALA A 1 116 ? -12.569 -1.433 -1.941 1.00 92.69 116 ALA A O 1
ATOM 925 N N . SER A 1 117 ? -13.539 -2.219 -0.088 1.00 94.81 117 SER A N 1
ATOM 926 C CA . SER A 1 117 ? -12.469 -3.171 0.232 1.00 94.81 117 SER A CA 1
ATOM 927 C C . SER A 1 117 ? -12.376 -4.316 -0.785 1.00 94.81 117 SER A C 1
ATOM 929 O O . SER A 1 117 ? -11.326 -4.953 -0.879 1.00 94.81 117 SER A O 1
ATOM 931 N N . GLU A 1 118 ? -13.420 -4.582 -1.581 1.00 88.62 118 GLU A N 1
ATOM 932 C CA . GLU A 1 118 ? -13.367 -5.591 -2.648 1.00 88.62 118 GLU A CA 1
ATOM 933 C C . GLU A 1 118 ? -12.260 -5.272 -3.661 1.00 88.62 118 GLU A C 1
ATOM 935 O O . GLU A 1 118 ? -11.490 -6.168 -4.014 1.00 88.62 118 GLU A O 1
ATOM 940 N N . GLU A 1 119 ? -12.092 -4.000 -4.040 1.00 86.62 119 GLU A N 1
ATOM 941 C CA . GLU A 1 119 ? -11.020 -3.553 -4.941 1.00 86.62 119 GLU A CA 1
ATOM 942 C C . GLU A 1 119 ? -9.628 -3.858 -4.369 1.00 86.62 119 GLU A C 1
ATOM 944 O O . GLU A 1 119 ? -8.735 -4.311 -5.087 1.00 86.62 119 GLU A O 1
ATOM 949 N N . PHE A 1 120 ? -9.447 -3.712 -3.053 1.00 89.81 120 PHE A N 1
ATOM 950 C CA . PHE A 1 120 ? -8.174 -4.007 -2.394 1.00 89.81 120 PHE A CA 1
ATOM 951 C C . PHE A 1 120 ? -7.860 -5.503 -2.450 1.00 89.81 120 PHE A C 1
ATOM 953 O O . PHE A 1 120 ? -6.719 -5.884 -2.709 1.00 89.81 120 PHE A O 1
ATOM 960 N N . THR A 1 121 ? -8.868 -6.363 -2.285 1.00 84.38 121 THR A N 1
ATOM 961 C CA . THR A 1 121 ? -8.684 -7.819 -2.405 1.00 84.38 121 THR A CA 1
ATOM 962 C C . THR A 1 121 ? -8.410 -8.277 -3.840 1.00 84.38 121 THR A C 1
ATOM 964 O O . THR A 1 121 ? -7.859 -9.368 -4.035 1.00 84.38 121 THR A O 1
ATOM 967 N N . MET A 1 122 ? -8.783 -7.475 -4.848 1.00 83.50 122 MET A N 1
ATOM 968 C CA . MET A 1 122 ? -8.466 -7.745 -6.255 1.00 83.50 122 MET A CA 1
ATOM 969 C C . MET A 1 122 ? -7.001 -7.466 -6.591 1.00 83.50 122 MET A C 1
ATOM 971 O O . MET A 1 122 ? -6.512 -7.997 -7.587 1.00 83.50 122 MET A O 1
ATOM 975 N N . TYR A 1 123 ? -6.265 -6.740 -5.740 1.00 86.44 123 TYR A N 1
ATOM 976 C CA . TYR A 1 123 ? -4.831 -6.489 -5.914 1.00 86.44 123 TYR A CA 1
ATOM 977 C C . TYR A 1 123 ? -4.017 -7.767 -6.149 1.00 86.44 123 TYR A C 1
ATOM 979 O O . TYR A 1 123 ? -3.027 -7.737 -6.874 1.00 86.44 123 TYR A O 1
ATOM 987 N N . ARG A 1 124 ? -4.459 -8.919 -5.622 1.00 82.50 124 ARG A N 1
ATOM 988 C CA . ARG A 1 124 ? -3.845 -10.233 -5.885 1.00 82.50 124 ARG A CA 1
ATOM 989 C C . ARG A 1 124 ? -3.653 -10.556 -7.376 1.00 82.50 124 ARG A C 1
ATOM 991 O O . ARG A 1 124 ? -2.712 -11.279 -7.700 1.00 82.50 124 ARG A O 1
ATOM 998 N N . HIS A 1 125 ? -4.510 -10.012 -8.243 1.00 84.69 125 HIS A N 1
ATOM 999 C CA . HIS A 1 125 ? -4.480 -10.200 -9.694 1.00 84.69 125 HIS A CA 1
ATOM 1000 C C . HIS A 1 125 ? -3.519 -9.234 -10.409 1.00 84.69 125 HIS A C 1
ATOM 1002 O O . HIS A 1 125 ? -3.157 -9.473 -11.560 1.00 84.69 125 HIS A O 1
ATOM 1008 N N . LEU A 1 126 ? -3.053 -8.176 -9.731 1.00 83.94 126 LEU A N 1
ATOM 1009 C CA . LEU A 1 126 ? -2.093 -7.227 -10.291 1.00 83.94 126 LEU A CA 1
ATOM 1010 C C . LEU A 1 126 ? -0.800 -7.963 -10.663 1.00 83.94 126 LEU A C 1
ATOM 1012 O O . LEU A 1 126 ? -0.177 -8.595 -9.802 1.00 83.94 126 LEU A O 1
ATOM 1016 N N . ASN A 1 127 ? -0.410 -7.876 -11.938 1.00 86.00 127 ASN A N 1
ATOM 1017 C CA . ASN A 1 127 ? 0.757 -8.565 -12.496 1.00 86.00 127 ASN A CA 1
ATOM 1018 C C . ASN A 1 127 ? 0.756 -10.100 -12.278 1.00 86.00 127 ASN A C 1
ATOM 1020 O O . ASN A 1 127 ? 1.821 -10.713 -12.222 1.00 86.00 127 ASN A O 1
ATOM 1024 N N . GLU A 1 128 ? -0.412 -10.753 -12.174 1.00 79.88 128 GLU A N 1
ATOM 1025 C CA . GLU A 1 128 ? -0.530 -12.207 -11.917 1.00 79.88 128 GLU A CA 1
ATOM 1026 C C . GLU A 1 128 ? 0.139 -13.085 -12.991 1.00 79.88 128 GLU A C 1
ATOM 1028 O O . GLU A 1 128 ? 0.553 -14.208 -12.707 1.00 79.88 128 GLU A O 1
ATOM 1033 N N . GLY A 1 129 ? 0.320 -12.566 -14.210 1.00 78.12 129 GLY A N 1
ATOM 1034 C CA . GLY A 1 129 ? 1.025 -13.269 -15.288 1.00 78.12 129 GLY A CA 1
ATOM 1035 C C . GLY A 1 129 ? 2.513 -13.532 -15.017 1.00 78.12 129 GLY A C 1
ATOM 1036 O O . GLY A 1 129 ? 3.118 -14.361 -15.698 1.00 78.12 129 GLY A O 1
ATOM 1037 N N . PHE A 1 130 ? 3.117 -12.864 -14.029 1.00 81.56 130 PHE A N 1
ATOM 1038 C CA . PHE A 1 130 ? 4.519 -13.057 -13.670 1.00 81.56 130 PHE A CA 1
ATOM 1039 C C . PHE A 1 130 ? 4.664 -14.114 -12.573 1.00 81.56 130 PHE A C 1
ATOM 1041 O O . PHE A 1 130 ? 4.390 -13.871 -11.400 1.00 81.56 130 PHE A O 1
ATOM 1048 N N . THR A 1 131 ? 5.165 -15.291 -12.945 1.00 77.75 131 THR A N 1
ATOM 1049 C CA . THR A 1 131 ? 5.461 -16.373 -11.992 1.00 77.75 131 THR A CA 1
ATOM 1050 C C . THR A 1 131 ? 6.765 -16.144 -11.228 1.00 77.75 131 THR A C 1
ATOM 1052 O O . THR A 1 131 ? 6.887 -16.562 -10.078 1.00 77.75 131 THR A O 1
ATOM 1055 N N . ASN A 1 132 ? 7.739 -15.466 -11.844 1.00 80.44 132 ASN A N 1
ATOM 1056 C CA . ASN A 1 132 ? 9.024 -15.142 -11.235 1.00 80.44 132 ASN A CA 1
ATOM 1057 C C . ASN A 1 132 ? 9.155 -13.623 -11.016 1.00 80.44 132 ASN A C 1
ATOM 1059 O O . ASN A 1 132 ? 9.211 -12.872 -11.994 1.00 80.44 132 ASN A O 1
ATOM 1063 N N . PRO A 1 133 ? 9.298 -13.151 -9.761 1.00 81.75 133 PRO A N 1
ATOM 1064 C CA . PRO A 1 133 ? 9.490 -11.731 -9.464 1.00 81.75 133 PRO A CA 1
ATOM 1065 C C . PRO A 1 133 ? 10.680 -11.095 -10.195 1.00 81.75 133 PRO A C 1
ATOM 1067 O O . PRO A 1 133 ? 10.646 -9.908 -10.501 1.00 81.75 133 PRO A O 1
ATOM 1070 N N . ASN A 1 134 ? 11.725 -11.865 -10.520 1.00 85.75 134 ASN A N 1
ATOM 1071 C CA . ASN A 1 134 ? 12.886 -11.345 -11.247 1.00 85.75 134 ASN A CA 1
ATOM 1072 C C . ASN A 1 134 ? 12.574 -10.985 -12.706 1.00 85.75 134 ASN A C 1
ATOM 1074 O O . ASN A 1 134 ? 13.260 -10.141 -13.279 1.00 85.75 134 ASN A O 1
ATOM 1078 N N . ASP A 1 135 ? 11.538 -11.573 -13.308 1.00 88.00 135 ASP A N 1
ATOM 1079 C CA . ASP A 1 135 ? 11.116 -11.207 -14.664 1.00 88.00 135 ASP A CA 1
ATOM 1080 C C . ASP A 1 135 ? 10.481 -9.814 -14.696 1.00 88.00 135 ASP A C 1
ATOM 1082 O O . ASP A 1 135 ? 10.679 -9.060 -15.653 1.00 88.00 135 ASP A O 1
ATOM 1086 N N . MET A 1 136 ? 9.818 -9.429 -13.602 1.00 87.62 136 MET A N 1
ATOM 1087 C CA . MET A 1 136 ? 9.244 -8.093 -13.431 1.00 87.62 136 MET A CA 1
ATOM 1088 C C . MET A 1 136 ? 10.318 -7.007 -13.364 1.00 87.62 136 MET A C 1
ATOM 1090 O O . MET A 1 136 ? 10.041 -5.864 -13.688 1.00 87.62 136 MET A O 1
ATOM 1094 N N . LYS A 1 137 ? 11.547 -7.345 -12.962 1.00 90.06 137 LYS A N 1
ATOM 1095 C CA . LYS A 1 137 ? 12.648 -6.385 -12.771 1.00 90.06 137 LYS A CA 1
ATOM 1096 C C . LYS A 1 137 ? 13.425 -6.085 -14.054 1.00 90.06 137 LYS A C 1
ATOM 1098 O O . LYS A 1 137 ? 14.244 -5.168 -14.086 1.00 90.06 137 LYS A O 1
ATOM 1103 N N . LYS A 1 138 ? 13.207 -6.866 -15.115 1.00 89.62 138 LYS A N 1
ATOM 1104 C CA . LYS A 1 138 ? 13.922 -6.706 -16.385 1.00 89.62 138 LYS A CA 1
ATOM 1105 C C . LYS A 1 138 ? 13.550 -5.372 -17.036 1.00 89.62 138 LYS A C 1
ATOM 1107 O O . LYS A 1 138 ? 12.385 -4.998 -17.114 1.00 89.62 138 LYS A O 1
ATOM 1112 N N . ILE A 1 139 ? 14.560 -4.660 -17.533 1.00 91.00 139 ILE A N 1
ATOM 1113 C CA . ILE A 1 139 ? 14.349 -3.408 -18.268 1.00 91.00 139 ILE A CA 1
ATOM 1114 C C . ILE A 1 139 ? 13.502 -3.694 -19.512 1.00 91.00 139 ILE A C 1
ATOM 1116 O O . ILE A 1 139 ? 13.785 -4.633 -20.254 1.00 91.00 139 ILE A O 1
ATOM 1120 N N . GLY A 1 140 ? 12.490 -2.860 -19.737 1.00 87.12 140 GLY A N 1
ATOM 1121 C CA . GLY A 1 140 ? 11.521 -3.007 -20.818 1.00 87.12 140 GLY A CA 1
ATOM 1122 C C . GLY A 1 140 ? 10.287 -3.823 -20.446 1.00 87.12 140 GLY A C 1
ATOM 1123 O O . GLY A 1 140 ? 9.311 -3.776 -21.188 1.00 87.12 140 GLY A O 1
ATOM 1124 N N . THR A 1 141 ? 10.282 -4.518 -19.302 1.00 90.31 141 THR A N 1
ATOM 1125 C CA . THR A 1 141 ? 9.083 -5.222 -18.840 1.00 90.31 141 THR A CA 1
ATOM 1126 C C . THR A 1 141 ? 7.955 -4.226 -18.590 1.00 90.31 141 THR A C 1
ATOM 1128 O O . THR A 1 141 ? 8.143 -3.210 -17.914 1.00 90.31 141 THR A O 1
ATOM 1131 N N . VAL A 1 142 ? 6.784 -4.533 -19.146 1.00 91.00 142 VAL A N 1
ATOM 1132 C CA . VAL A 1 142 ? 5.550 -3.774 -18.946 1.00 91.00 142 VAL A CA 1
ATOM 1133 C C . VAL A 1 142 ? 4.812 -4.358 -17.750 1.00 91.00 142 VAL A C 1
ATOM 1135 O O . VAL A 1 142 ? 4.604 -5.568 -17.684 1.00 91.00 142 VAL A O 1
ATOM 1138 N N . LEU A 1 143 ? 4.446 -3.496 -16.809 1.00 91.88 143 LEU A N 1
ATOM 1139 C CA . LEU A 1 143 ? 3.751 -3.838 -15.575 1.00 91.88 143 LEU A CA 1
ATOM 1140 C C . LEU A 1 143 ? 2.533 -2.935 -15.396 1.00 91.88 143 LEU A C 1
ATOM 1142 O O . LEU A 1 143 ? 2.470 -1.831 -15.938 1.00 91.88 143 LEU A O 1
ATOM 1146 N N . GLU A 1 144 ? 1.604 -3.375 -14.566 1.00 90.19 144 GLU A N 1
ATOM 1147 C CA . GLU A 1 144 ? 0.577 -2.526 -13.978 1.00 90.19 144 GLU A CA 1
ATOM 1148 C C . GLU A 1 144 ? 1.046 -2.057 -12.597 1.00 90.19 144 GLU A C 1
ATOM 1150 O O . GLU A 1 144 ? 1.546 -2.848 -11.791 1.00 90.19 144 GLU A O 1
ATOM 1155 N N . GLY A 1 145 ? 0.911 -0.763 -12.319 1.00 91.94 145 GLY A N 1
ATOM 1156 C CA . GLY A 1 145 ? 1.271 -0.176 -11.035 1.00 91.94 145 GLY A CA 1
ATOM 1157 C C . GLY A 1 145 ? 0.110 0.578 -10.415 1.00 91.94 145 GLY A C 1
ATOM 1158 O O . GLY A 1 145 ? -0.455 1.468 -11.042 1.00 91.94 145 GLY A O 1
ATOM 1159 N N . LEU A 1 146 ? -0.196 0.256 -9.161 1.00 92.50 146 LEU A N 1
ATOM 1160 C CA . LEU A 1 146 ? -1.173 0.976 -8.353 1.00 92.50 146 LEU A CA 1
ATOM 1161 C C . LEU A 1 146 ? -0.514 2.188 -7.692 1.00 92.50 146 LEU A C 1
ATOM 1163 O O . LEU A 1 146 ? 0.423 2.023 -6.908 1.00 92.50 146 LEU A O 1
ATOM 1167 N N . VAL A 1 147 ? -1.010 3.389 -7.968 1.00 91.94 147 VAL A N 1
ATOM 1168 C CA . VAL A 1 147 ? -0.483 4.637 -7.407 1.00 91.94 147 VAL A CA 1
ATOM 1169 C C . VAL A 1 147 ? -0.847 4.743 -5.931 1.00 91.94 147 VAL A C 1
ATOM 1171 O O . VAL A 1 147 ? -2.018 4.838 -5.568 1.00 91.94 147 VAL A O 1
ATOM 1174 N N . VAL A 1 148 ? 0.170 4.773 -5.072 1.00 91.25 148 VAL A N 1
ATOM 1175 C CA . VAL A 1 148 ? 0.004 4.905 -3.615 1.00 91.25 148 VAL A CA 1
ATOM 1176 C C . VAL A 1 148 ? 0.539 6.216 -3.057 1.00 91.25 148 VAL A C 1
ATOM 1178 O O . VAL A 1 148 ? 0.137 6.627 -1.976 1.00 91.25 148 VAL A O 1
ATOM 1181 N N . VAL A 1 149 ? 1.400 6.911 -3.799 1.00 91.25 149 VAL A N 1
ATOM 1182 C CA . VAL A 1 149 ? 1.810 8.284 -3.483 1.00 91.25 149 VAL A CA 1
ATOM 1183 C C . VAL A 1 149 ? 1.879 9.075 -4.775 1.00 91.25 149 VAL A C 1
ATOM 1185 O O . VAL A 1 149 ? 2.450 8.599 -5.757 1.00 91.25 149 VAL A O 1
ATOM 1188 N N . ARG A 1 150 ? 1.340 10.295 -4.754 1.00 89.25 150 ARG A N 1
ATOM 1189 C CA . ARG A 1 150 ? 1.439 11.264 -5.844 1.00 89.25 150 ARG A CA 1
ATOM 1190 C C . ARG A 1 150 ? 1.762 12.641 -5.273 1.00 89.25 150 ARG A C 1
ATOM 1192 O O . ARG A 1 150 ? 0.894 13.297 -4.709 1.00 89.25 150 ARG A O 1
ATOM 1199 N N . THR A 1 151 ? 2.999 13.086 -5.458 1.00 89.31 151 THR A N 1
ATOM 1200 C CA . THR A 1 151 ? 3.431 14.466 -5.186 1.00 89.31 151 THR A CA 1
ATOM 1201 C C . THR A 1 151 ? 4.005 15.081 -6.463 1.00 89.31 151 THR A C 1
ATOM 1203 O O . THR A 1 151 ? 4.258 14.348 -7.426 1.00 89.31 151 THR A O 1
ATOM 1206 N N . PRO A 1 152 ? 4.203 16.408 -6.540 1.00 86.88 152 PRO A N 1
ATOM 1207 C CA . PRO A 1 152 ? 4.858 17.031 -7.691 1.00 86.88 152 PRO A CA 1
ATOM 1208 C C . PRO A 1 152 ? 6.266 16.482 -7.983 1.00 86.88 152 PRO A C 1
ATOM 1210 O O . PRO A 1 152 ? 6.699 16.516 -9.133 1.00 86.88 152 PRO A O 1
ATOM 1213 N N . GLU A 1 153 ? 6.956 15.955 -6.971 1.00 89.88 153 GLU A N 1
ATOM 1214 C CA . GLU A 1 153 ? 8.339 15.473 -7.030 1.00 89.88 153 GLU A CA 1
ATOM 1215 C C . GLU A 1 153 ? 8.449 13.974 -7.317 1.00 89.88 153 GLU A C 1
ATOM 1217 O O . GLU A 1 153 ? 9.483 13.528 -7.816 1.00 89.88 153 GLU A O 1
ATOM 1222 N N . GLN A 1 154 ? 7.421 13.181 -6.994 1.00 92.38 154 GLN A N 1
ATOM 1223 C CA . GLN A 1 154 ? 7.464 11.739 -7.209 1.00 92.38 154 GLN A CA 1
ATOM 1224 C C . GLN A 1 154 ? 6.092 11.063 -7.281 1.00 92.38 154 GLN A C 1
ATOM 1226 O O . GLN A 1 154 ? 5.087 11.542 -6.751 1.00 92.38 154 GLN A O 1
ATOM 1231 N N . ILE A 1 155 ? 6.085 9.877 -7.886 1.00 94.25 155 ILE A N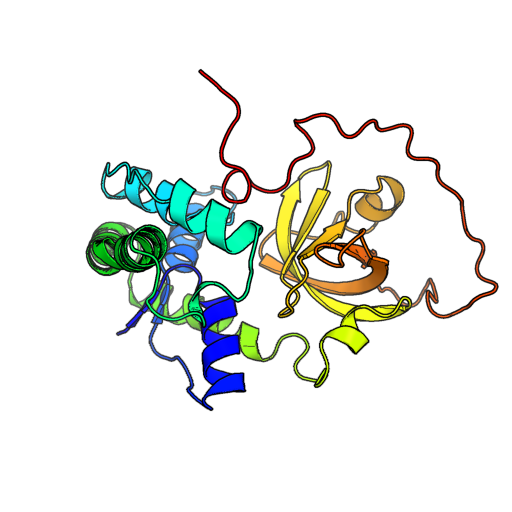 1
ATOM 1232 C CA . ILE A 1 155 ? 4.975 8.926 -7.849 1.00 94.25 155 ILE A CA 1
ATOM 1233 C C . ILE A 1 155 ? 5.512 7.585 -7.370 1.00 94.25 155 ILE A C 1
ATOM 1235 O O . ILE A 1 155 ? 6.544 7.120 -7.861 1.00 94.25 155 ILE A O 1
ATOM 1239 N N . ILE A 1 156 ? 4.815 6.972 -6.418 1.00 95.44 156 ILE A N 1
ATOM 1240 C CA . ILE A 1 156 ? 5.159 5.657 -5.878 1.00 95.44 156 ILE A CA 1
ATOM 1241 C C . ILE A 1 156 ? 4.062 4.672 -6.241 1.00 95.44 156 ILE A C 1
ATOM 1243 O O . ILE A 1 156 ? 2.875 4.960 -6.069 1.00 95.44 156 ILE A O 1
ATOM 1247 N N . PHE A 1 157 ? 4.486 3.502 -6.705 1.00 94.62 157 PHE A N 1
ATOM 1248 C CA . PHE A 1 157 ? 3.619 2.432 -7.158 1.00 94.62 157 PHE A CA 1
ATOM 1249 C C . PHE A 1 157 ? 3.806 1.170 -6.323 1.00 94.62 157 PHE A C 1
ATOM 1251 O O . PHE A 1 157 ? 4.930 0.732 -6.051 1.00 94.62 157 PHE A O 1
ATOM 1258 N N . LYS A 1 158 ? 2.682 0.543 -5.996 1.00 92.62 158 LYS A N 1
ATOM 1259 C CA . LYS A 1 158 ? 2.605 -0.855 -5.585 1.00 92.62 158 LYS A CA 1
ATOM 1260 C C . LYS A 1 158 ? 2.491 -1.731 -6.837 1.00 92.62 158 LYS A C 1
ATOM 1262 O O . LYS A 1 158 ? 1.666 -1.460 -7.706 1.00 92.62 158 LYS A O 1
ATOM 1267 N N . LEU A 1 159 ? 3.353 -2.743 -6.941 1.00 91.94 159 LEU A N 1
ATOM 1268 C CA . LEU A 1 159 ? 3.521 -3.572 -8.147 1.00 91.94 159 LEU A CA 1
ATOM 1269 C C . LEU A 1 159 ? 3.181 -5.054 -7.922 1.00 91.94 159 LEU A C 1
ATOM 1271 O O . LEU A 1 159 ? 3.319 -5.856 -8.839 1.00 91.94 159 LEU A O 1
ATOM 1275 N N . ASN A 1 160 ? 2.768 -5.432 -6.713 1.00 88.88 160 ASN A N 1
ATOM 1276 C CA . ASN A 1 160 ? 2.531 -6.813 -6.282 1.00 88.88 160 ASN A CA 1
ATOM 1277 C C . ASN A 1 160 ? 3.776 -7.709 -6.428 1.00 88.88 160 ASN A C 1
ATOM 1279 O O . ASN A 1 160 ? 3.741 -8.842 -6.924 1.00 88.88 160 ASN A O 1
ATOM 1283 N N . THR A 1 161 ? 4.906 -7.138 -6.012 1.00 86.19 161 THR A N 1
ATOM 1284 C CA . THR A 1 161 ? 6.240 -7.736 -5.995 1.00 86.19 161 THR A CA 1
ATOM 1285 C C . THR A 1 161 ? 7.011 -7.212 -4.783 1.00 86.19 161 THR A C 1
ATOM 1287 O O . THR A 1 161 ? 6.549 -6.322 -4.074 1.00 86.19 161 THR A O 1
ATOM 1290 N N . ASN A 1 162 ? 8.213 -7.729 -4.548 1.00 84.00 162 ASN A N 1
ATOM 1291 C CA . ASN A 1 162 ? 9.066 -7.314 -3.431 1.00 84.00 162 ASN A CA 1
ATOM 1292 C C . ASN A 1 162 ? 9.765 -5.956 -3.635 1.00 84.00 162 ASN A C 1
ATOM 1294 O O . ASN A 1 162 ? 10.581 -5.559 -2.803 1.00 84.00 162 ASN A O 1
ATOM 1298 N N . ALA A 1 163 ? 9.481 -5.269 -4.740 1.00 88.38 163 ALA A N 1
ATOM 1299 C CA . ALA A 1 163 ? 10.062 -3.986 -5.089 1.00 88.38 163 ALA A CA 1
ATOM 1300 C C . ALA A 1 163 ? 8.979 -2.912 -5.212 1.00 88.38 163 ALA A C 1
ATOM 1302 O O . ALA A 1 163 ? 7.873 -3.158 -5.697 1.00 88.38 163 ALA A O 1
ATOM 1303 N N . THR A 1 164 ? 9.333 -1.697 -4.815 1.00 91.88 164 THR A N 1
ATOM 1304 C CA . THR A 1 164 ? 8.482 -0.516 -4.946 1.00 91.88 164 THR A CA 1
ATOM 1305 C C . THR A 1 164 ? 8.766 0.176 -6.276 1.00 91.88 164 THR A C 1
ATOM 1307 O O . THR A 1 164 ? 9.919 0.457 -6.604 1.00 91.88 164 THR A O 1
ATOM 1310 N N . GLY A 1 165 ? 7.723 0.483 -7.043 1.00 94.56 165 GLY A N 1
ATOM 1311 C CA . GLY A 1 165 ? 7.863 1.283 -8.254 1.00 94.56 165 GLY A CA 1
ATOM 1312 C C . GLY A 1 165 ? 8.012 2.764 -7.921 1.00 94.56 165 GLY A C 1
ATOM 1313 O O . GLY A 1 165 ? 7.283 3.272 -7.071 1.00 94.56 165 GLY A O 1
ATOM 1314 N N . ILE A 1 166 ? 8.925 3.468 -8.586 1.00 95.94 166 ILE A N 1
ATOM 1315 C CA . ILE A 1 166 ? 9.118 4.906 -8.392 1.00 95.94 166 ILE A CA 1
ATOM 1316 C C . ILE A 1 166 ? 9.296 5.644 -9.718 1.00 95.94 166 ILE A C 1
ATOM 1318 O O . ILE A 1 166 ? 10.032 5.220 -10.612 1.00 95.94 166 ILE A O 1
ATOM 1322 N N . VAL A 1 167 ? 8.647 6.801 -9.806 1.00 94.56 167 VAL A N 1
ATOM 1323 C CA . VAL A 1 167 ? 8.864 7.815 -10.836 1.00 94.56 167 VAL A CA 1
ATOM 1324 C C . VAL A 1 167 ? 9.270 9.102 -10.132 1.00 94.56 167 VAL A C 1
ATOM 1326 O O . VAL A 1 167 ? 8.479 9.652 -9.378 1.00 94.56 167 VAL A O 1
ATOM 1329 N N . CYS A 1 168 ? 10.482 9.596 -10.376 1.00 90.88 168 CYS A N 1
ATOM 1330 C CA . CYS A 1 168 ? 10.985 10.840 -9.770 1.00 90.88 168 CYS A CA 1
ATOM 1331 C C . CYS A 1 168 ? 11.717 11.761 -10.761 1.00 90.88 168 CYS A C 1
ATOM 1333 O O . CYS A 1 168 ? 12.052 12.898 -10.438 1.00 90.88 168 CYS A O 1
ATOM 1335 N N . ALA A 1 169 ? 11.971 11.304 -11.992 1.00 89.75 169 ALA A N 1
ATOM 1336 C CA . ALA A 1 169 ? 12.603 12.136 -13.009 1.00 89.75 169 ALA A CA 1
ATOM 1337 C C . ALA A 1 169 ? 11.604 13.193 -13.529 1.00 89.75 169 ALA A C 1
ATOM 1339 O O . ALA A 1 169 ? 10.525 12.813 -13.992 1.00 89.75 169 ALA A O 1
ATOM 1340 N N . PRO A 1 170 ? 11.946 14.499 -13.550 1.00 88.62 170 PRO A N 1
ATOM 1341 C CA . PRO A 1 170 ? 11.020 15.555 -13.977 1.00 88.62 170 PRO A CA 1
ATOM 1342 C C . PRO A 1 170 ? 10.451 15.374 -15.391 1.00 88.62 170 PRO A C 1
ATOM 1344 O O . PRO A 1 170 ? 9.293 15.699 -15.643 1.00 88.62 170 PRO A O 1
ATOM 1347 N N . SER A 1 171 ? 11.247 14.846 -16.327 1.00 86.75 171 SER A N 1
ATOM 1348 C CA . SER A 1 171 ? 10.796 14.535 -17.691 1.00 86.75 171 SER A CA 1
ATOM 1349 C C . SER A 1 171 ? 9.737 13.436 -17.713 1.00 86.75 171 SER A C 1
ATOM 1351 O O . SER A 1 171 ? 8.776 13.525 -18.472 1.00 86.75 171 SER A O 1
ATOM 1353 N N . THR A 1 172 ? 9.900 12.428 -16.860 1.00 88.56 172 THR A N 1
ATOM 1354 C CA . THR A 1 172 ? 8.978 11.302 -16.745 1.00 88.56 172 THR A CA 1
ATOM 1355 C C . THR A 1 172 ? 7.709 11.720 -16.012 1.00 88.56 172 THR A C 1
ATOM 1357 O O . THR A 1 172 ? 6.624 11.444 -16.502 1.00 88.56 172 THR A O 1
ATOM 1360 N N . LEU A 1 173 ? 7.810 12.483 -14.917 1.00 90.31 173 LEU A N 1
ATOM 1361 C CA . LEU A 1 173 ? 6.657 12.992 -14.156 1.00 90.31 173 LEU A CA 1
ATOM 1362 C C . LEU A 1 173 ? 5.676 13.797 -15.011 1.00 90.31 173 LEU A C 1
ATOM 1364 O O . LEU A 1 173 ? 4.464 13.675 -14.847 1.00 90.31 173 LEU A O 1
ATOM 1368 N N . LYS A 1 174 ? 6.181 14.572 -15.980 1.00 89.88 174 LYS A N 1
ATOM 1369 C CA . LYS A 1 174 ? 5.339 15.302 -16.942 1.00 89.88 174 LYS A CA 1
ATOM 1370 C C . LYS A 1 174 ? 4.422 14.394 -17.759 1.00 89.88 174 LYS A C 1
ATOM 1372 O O . LYS A 1 174 ? 3.414 14.878 -18.263 1.00 89.88 174 LYS A O 1
ATOM 1377 N N . ARG A 1 175 ? 4.754 13.109 -17.893 1.00 91.25 175 ARG A N 1
ATOM 1378 C CA . ARG A 1 175 ? 3.937 12.113 -18.593 1.00 91.25 175 ARG A CA 1
ATOM 1379 C C . ARG A 1 175 ? 2.854 11.507 -17.704 1.00 91.25 175 ARG A C 1
ATOM 1381 O O . ARG A 1 175 ? 2.068 10.739 -18.224 1.00 91.25 175 ARG A O 1
ATOM 1388 N N . PHE A 1 176 ? 2.791 11.835 -16.414 1.00 92.81 176 PHE A N 1
ATOM 1389 C CA . PHE A 1 176 ? 1.806 11.324 -15.447 1.00 92.81 176 PHE A CA 1
ATOM 1390 C C . PHE A 1 176 ? 0.966 12.469 -14.838 1.00 92.81 176 PHE A C 1
ATOM 1392 O O . PHE A 1 176 ? 0.636 12.466 -13.651 1.00 92.81 176 PHE A O 1
ATOM 1399 N N . GLN A 1 177 ? 0.673 13.515 -15.617 1.00 88.56 177 GLN A N 1
ATOM 1400 C CA . GLN A 1 177 ? -0.089 14.677 -15.129 1.00 88.56 177 GLN A CA 1
ATOM 1401 C C . GLN A 1 177 ? -1.564 14.358 -14.857 1.00 88.56 177 GLN A C 1
ATOM 1403 O O . GLN A 1 177 ? -2.162 14.958 -13.975 1.00 88.56 177 GLN A O 1
ATOM 1408 N N . ASP A 1 178 ? -2.114 13.409 -15.601 1.00 89.88 178 ASP A N 1
ATOM 1409 C CA . ASP A 1 178 ? -3.479 12.885 -15.527 1.00 89.88 178 ASP A CA 1
ATOM 1410 C C . ASP A 1 178 ? -3.667 11.801 -14.456 1.00 89.88 178 ASP A C 1
ATOM 1412 O O . ASP A 1 178 ? -4.788 11.361 -14.230 1.00 89.88 178 ASP A O 1
ATOM 1416 N N . VAL A 1 179 ? -2.583 11.372 -13.806 1.00 90.88 179 VAL A N 1
ATOM 1417 C CA . VAL A 1 179 ? -2.582 10.244 -12.872 1.00 90.88 179 VAL A CA 1
ATOM 1418 C C . VAL A 1 179 ? -2.753 10.719 -11.433 1.00 90.88 179 VAL A C 1
ATOM 1420 O O . VAL A 1 179 ? -2.000 11.576 -10.951 1.00 90.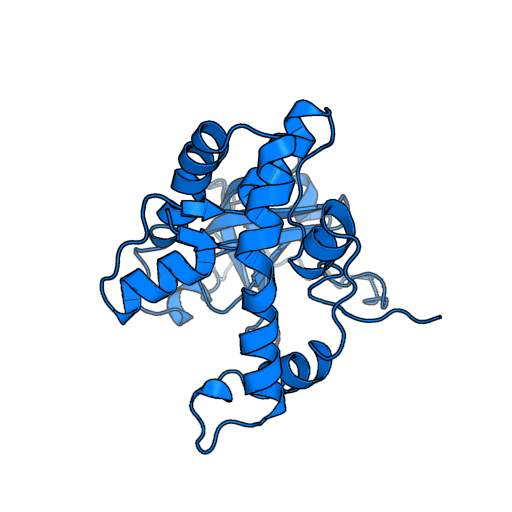88 179 VAL A O 1
ATOM 1423 N N . ASN A 1 180 ? -3.701 10.096 -10.739 1.00 89.31 180 ASN A N 1
ATOM 1424 C CA . ASN A 1 180 ? -4.094 10.377 -9.368 1.00 89.31 180 ASN A CA 1
ATOM 1425 C C . ASN A 1 180 ? -3.792 9.201 -8.429 1.00 89.31 180 ASN A C 1
ATOM 1427 O O . ASN A 1 180 ? -3.450 8.094 -8.841 1.00 89.31 180 ASN A O 1
ATOM 1431 N N . PHE A 1 181 ? -3.903 9.463 -7.127 1.00 88.75 181 PHE A N 1
ATOM 1432 C CA . PHE A 1 181 ? -3.850 8.424 -6.104 1.00 88.75 181 PHE A CA 1
ATOM 1433 C C . PHE A 1 181 ? -4.946 7.372 -6.335 1.00 88.75 181 PHE A C 1
ATOM 1435 O O . PHE A 1 181 ? -6.095 7.731 -6.578 1.00 88.75 181 PHE A O 1
ATOM 1442 N N . GLY A 1 182 ? -4.596 6.089 -6.208 1.00 85.31 182 GLY A N 1
ATOM 1443 C CA . GLY A 1 182 ? -5.515 4.967 -6.410 1.00 85.31 182 GLY A CA 1
ATOM 1444 C C . GLY A 1 182 ? -5.603 4.465 -7.854 1.00 85.31 182 GLY A C 1
ATOM 1445 O O . GLY A 1 182 ? -6.072 3.348 -8.061 1.00 85.31 182 GLY A O 1
ATOM 1446 N N . ASP A 1 183 ? -5.098 5.217 -8.836 1.00 88.25 183 ASP A N 1
ATOM 1447 C CA . ASP A 1 183 ? -5.115 4.784 -10.234 1.00 88.25 183 ASP A CA 1
ATOM 1448 C C . ASP A 1 183 ? -4.198 3.572 -10.453 1.00 88.25 183 ASP A C 1
ATOM 1450 O O . ASP A 1 183 ? -3.091 3.490 -9.910 1.00 88.25 183 ASP A O 1
ATOM 1454 N N . VAL A 1 184 ? -4.636 2.648 -11.309 1.00 88.94 184 VAL A N 1
ATOM 1455 C CA . VAL A 1 184 ? -3.784 1.587 -11.856 1.00 88.94 184 VAL A CA 1
ATOM 1456 C C . VAL A 1 184 ? -3.294 2.031 -13.227 1.00 88.94 184 VAL A C 1
ATOM 1458 O O . VAL A 1 184 ? -4.088 2.301 -14.126 1.00 88.94 184 VAL A O 1
ATOM 1461 N N . VAL A 1 185 ? -1.975 2.122 -13.388 1.00 91.44 185 VAL A N 1
ATOM 1462 C CA . VAL A 1 185 ? -1.339 2.663 -14.593 1.00 91.44 185 VAL A CA 1
ATOM 1463 C C . VAL A 1 185 ? -0.392 1.640 -15.197 1.00 91.44 185 VAL A C 1
ATOM 1465 O O . VAL A 1 185 ? 0.390 1.003 -14.491 1.00 91.44 185 VAL A O 1
ATOM 1468 N N . THR A 1 186 ? -0.417 1.516 -16.522 1.00 91.00 186 THR A N 1
ATOM 1469 C CA . THR A 1 186 ? 0.552 0.706 -17.260 1.00 91.00 186 THR A CA 1
ATOM 1470 C C . THR A 1 186 ? 1.892 1.436 -17.360 1.00 91.00 186 THR A C 1
ATOM 1472 O O . THR A 1 186 ? 1.992 2.564 -17.854 1.00 91.00 186 THR A O 1
ATOM 1475 N N . VAL A 1 187 ? 2.949 0.784 -16.889 1.00 93.44 187 VAL A N 1
ATOM 1476 C CA . VAL A 1 187 ? 4.296 1.342 -16.746 1.00 93.44 187 VAL A CA 1
ATOM 1477 C C . VAL A 1 187 ? 5.337 0.403 -17.342 1.00 93.44 187 VAL A C 1
ATOM 1479 O O . VAL A 1 187 ? 5.128 -0.802 -17.442 1.00 93.44 187 VAL A O 1
ATOM 1482 N N . SER A 1 188 ? 6.476 0.948 -17.754 1.00 94.38 188 SER A N 1
ATOM 1483 C CA . SER A 1 188 ? 7.633 0.178 -18.214 1.00 94.38 188 SER A CA 1
ATOM 1484 C C . SER A 1 188 ? 8.787 0.317 -17.235 1.00 94.38 188 SER A C 1
ATOM 1486 O O . SER A 1 188 ? 9.095 1.419 -16.777 1.00 94.38 188 SER A O 1
ATOM 1488 N N . VAL A 1 189 ? 9.459 -0.794 -16.938 1.00 93.88 189 VAL A N 1
ATOM 1489 C CA . VAL A 1 189 ? 10.657 -0.787 -16.096 1.00 93.88 189 VAL A CA 1
ATOM 1490 C C . VAL A 1 189 ? 11.825 -0.203 -16.875 1.00 93.88 189 VAL A C 1
ATOM 1492 O O . VAL A 1 189 ? 12.237 -0.732 -17.909 1.00 93.88 189 VAL A O 1
ATOM 1495 N N . VAL A 1 190 ? 12.388 0.893 -16.373 1.00 93.06 190 VAL A N 1
ATOM 1496 C CA . VAL A 1 190 ? 13.524 1.575 -17.008 1.00 93.06 190 VAL A CA 1
ATOM 1497 C C . VAL A 1 190 ? 14.850 1.304 -16.310 1.00 93.06 190 VAL A C 1
ATOM 1499 O O . VAL A 1 190 ? 15.905 1.483 -16.923 1.00 93.06 190 VAL A O 1
ATOM 1502 N N . GLY A 1 191 ? 14.802 0.840 -15.063 1.00 91.56 191 GLY A N 1
ATOM 1503 C CA . GLY A 1 191 ? 15.971 0.463 -14.281 1.00 91.56 191 GLY A CA 1
ATOM 1504 C C . GLY A 1 191 ? 15.602 -0.054 -12.895 1.00 91.56 191 GLY A C 1
ATOM 1505 O O . GLY A 1 191 ? 14.440 -0.055 -12.498 1.00 91.56 191 GLY A O 1
ATOM 1506 N N . GLU A 1 192 ? 16.620 -0.449 -12.142 1.00 91.88 192 GLU A N 1
ATOM 1507 C CA . GLU A 1 192 ? 16.503 -0.998 -10.792 1.00 91.88 192 GLU A CA 1
ATOM 1508 C C . GLU A 1 192 ? 17.542 -0.323 -9.883 1.00 91.88 192 GLU A C 1
ATOM 1510 O O . GLU A 1 192 ? 18.651 -0.004 -10.322 1.00 91.88 192 GLU A O 1
ATOM 1515 N N . SER A 1 193 ? 17.188 -0.066 -8.622 1.00 89.44 193 SER A N 1
ATOM 1516 C CA . SER A 1 193 ? 18.136 0.443 -7.627 1.00 89.44 193 SER A CA 1
ATOM 1517 C C . SER A 1 193 ? 19.152 -0.625 -7.221 1.00 89.44 193 SER A C 1
ATOM 1519 O O . SER A 1 193 ? 18.891 -1.823 -7.312 1.00 89.44 193 SER A O 1
ATOM 1521 N N . ALA A 1 194 ? 20.284 -0.214 -6.644 1.00 79.69 194 ALA A N 1
ATOM 1522 C CA . ALA A 1 194 ? 21.185 -1.161 -5.987 1.00 79.69 194 ALA A CA 1
ATOM 1523 C C . ALA A 1 194 ? 20.410 -1.987 -4.934 1.00 79.69 194 ALA A C 1
ATOM 1525 O O . ALA A 1 194 ? 19.696 -1.426 -4.103 1.00 79.69 194 ALA A O 1
ATOM 1526 N N . GLY A 1 195 ? 20.489 -3.318 -5.021 1.00 76.50 195 GLY A N 1
ATOM 1527 C CA . GLY A 1 195 ? 19.771 -4.247 -4.135 1.00 76.50 195 GLY A CA 1
ATOM 1528 C C . GLY A 1 195 ? 18.310 -4.529 -4.506 1.00 76.50 195 GLY A C 1
ATOM 1529 O O . GLY A 1 195 ? 17.671 -5.349 -3.856 1.00 76.50 195 GLY A O 1
ATOM 1530 N N . GLY A 1 196 ? 17.770 -3.892 -5.547 1.00 81.88 196 GLY A N 1
ATOM 1531 C CA . GLY A 1 196 ? 16.481 -4.276 -6.115 1.00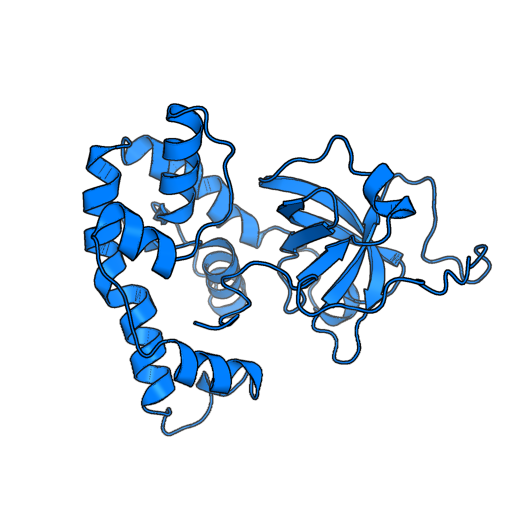 81.88 196 GLY A CA 1
ATOM 1532 C C . GLY A 1 196 ? 15.240 -3.974 -5.292 1.00 81.88 196 GLY A C 1
ATOM 1533 O O . GLY A 1 196 ? 14.197 -4.588 -5.523 1.00 81.88 196 GLY A O 1
ATOM 1534 N N . LYS A 1 197 ? 15.363 -3.042 -4.342 1.00 85.44 197 LYS A N 1
ATOM 1535 C CA . LYS A 1 197 ? 14.258 -2.520 -3.531 1.00 85.44 197 LYS A CA 1
ATOM 1536 C C . LYS A 1 197 ? 13.343 -1.593 -4.336 1.00 85.44 197 LYS A C 1
ATOM 1538 O O . LYS A 1 197 ? 12.138 -1.593 -4.106 1.00 85.44 197 LYS A O 1
ATOM 1543 N N . TYR A 1 198 ? 13.901 -0.823 -5.271 1.00 91.12 198 TYR A N 1
ATOM 1544 C CA . TYR A 1 198 ? 13.142 0.105 -6.103 1.00 91.12 198 TYR A CA 1
ATOM 1545 C C . TYR A 1 198 ? 13.287 -0.223 -7.585 1.00 91.12 198 TYR A C 1
ATOM 1547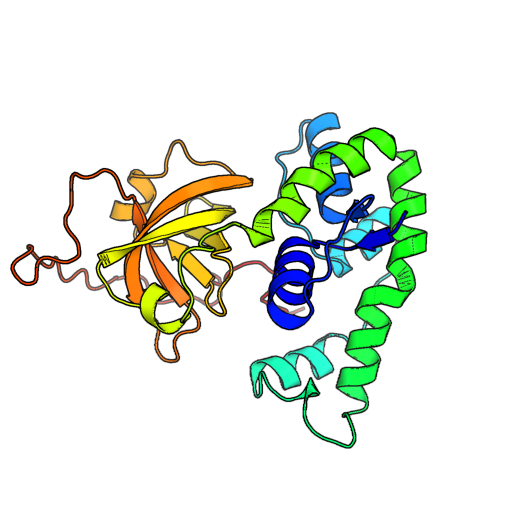 O O . TYR A 1 198 ? 14.394 -0.474 -8.069 1.00 91.12 198 TYR A O 1
ATOM 1555 N N . LEU A 1 199 ? 12.171 -0.156 -8.307 1.00 93.69 199 LEU A N 1
ATOM 1556 C CA . LEU A 1 199 ? 12.135 -0.168 -9.764 1.00 93.69 199 LEU A CA 1
ATOM 1557 C C . LEU A 1 199 ? 11.862 1.244 -10.257 1.00 93.69 199 LEU A C 1
ATOM 1559 O O . LEU A 1 199 ? 10.851 1.847 -9.903 1.00 93.69 199 LEU A O 1
ATOM 1563 N N . TYR A 1 200 ? 12.764 1.768 -11.079 1.00 95.12 200 TYR A N 1
ATOM 1564 C CA . TYR A 1 200 ? 12.530 3.019 -11.782 1.00 95.12 200 TYR A CA 1
ATOM 1565 C C . TYR A 1 200 ? 11.582 2.744 -12.940 1.00 95.12 200 TYR A C 1
ATOM 1567 O O . TYR A 1 200 ? 11.826 1.841 -13.748 1.00 95.12 200 TYR A O 1
ATOM 1575 N N . LEU A 1 201 ? 10.513 3.529 -13.017 1.00 94.88 201 LEU A N 1
ATOM 1576 C CA . LEU A 1 201 ? 9.436 3.345 -13.980 1.00 94.88 201 LEU A CA 1
ATOM 1577 C C . LEU A 1 201 ? 9.324 4.540 -14.929 1.00 94.88 201 LEU A C 1
ATOM 1579 O O . LEU A 1 201 ? 9.734 5.656 -14.612 1.00 94.88 201 LEU A O 1
ATOM 1583 N N . ASP A 1 202 ? 8.728 4.296 -16.088 1.00 94.06 202 ASP A N 1
ATOM 1584 C CA . ASP A 1 202 ? 8.244 5.321 -17.011 1.00 94.06 202 ASP A CA 1
ATOM 1585 C C . ASP A 1 202 ? 6.869 4.906 -17.544 1.00 94.06 202 ASP A C 1
ATOM 1587 O O . ASP A 1 202 ? 6.456 3.752 -17.394 1.00 94.06 202 ASP A O 1
ATOM 1591 N N . ARG A 1 203 ? 6.130 5.844 -18.133 1.00 90.81 203 ARG A N 1
ATOM 1592 C CA . ARG A 1 203 ? 4.800 5.566 -18.668 1.00 90.81 203 ARG A CA 1
ATOM 1593 C C . ARG A 1 203 ? 4.930 4.661 -19.883 1.00 90.81 203 ARG A C 1
ATOM 1595 O O . ARG A 1 203 ? 5.715 4.946 -20.788 1.00 90.81 203 ARG A O 1
ATOM 1602 N N . HIS A 1 204 ? 4.132 3.600 -19.910 1.00 88.50 204 HIS A N 1
ATOM 1603 C CA . HIS A 1 204 ? 3.986 2.787 -21.103 1.00 88.50 204 HIS A CA 1
ATOM 1604 C C . HIS A 1 204 ? 2.855 3.361 -21.961 1.00 88.50 204 HIS A C 1
ATOM 1606 O O . HIS A 1 204 ? 1.687 3.277 -21.595 1.00 88.50 204 HIS A O 1
ATOM 1612 N N . ASP A 1 205 ? 3.203 3.970 -23.089 1.00 79.50 205 ASP A N 1
ATOM 1613 C CA . ASP A 1 205 ? 2.256 4.553 -24.051 1.00 79.50 205 ASP A CA 1
ATOM 1614 C C . ASP A 1 205 ? 2.502 4.065 -25.489 1.00 79.50 205 ASP A C 1
ATOM 1616 O O . ASP A 1 205 ? 1.996 4.645 -26.445 1.00 79.50 205 ASP A O 1
ATOM 1620 N N . GLY A 1 206 ? 3.309 3.009 -25.653 1.00 67.62 206 GLY A N 1
ATOM 1621 C CA . GLY A 1 206 ? 3.691 2.462 -26.958 1.00 67.62 206 GLY A CA 1
ATOM 1622 C C . GLY A 1 206 ? 4.616 3.363 -27.786 1.00 67.62 206 GLY A C 1
ATOM 1623 O O . GLY A 1 206 ? 5.037 2.957 -28.866 1.00 67.62 206 GLY A O 1
ATOM 1624 N N . VAL A 1 207 ? 4.965 4.561 -27.297 1.00 67.56 207 VAL A N 1
ATOM 1625 C CA . VAL A 1 207 ? 5.827 5.518 -28.012 1.00 67.56 207 VAL A CA 1
ATOM 1626 C C . VAL A 1 207 ? 7.305 5.172 -27.841 1.00 67.56 207 VAL A C 1
ATOM 1628 O O . VAL A 1 207 ? 8.108 5.412 -28.740 1.00 67.56 207 VAL A O 1
ATOM 1631 N N . ILE A 1 208 ? 7.678 4.612 -26.686 1.00 64.31 208 ILE A N 1
ATOM 1632 C CA . ILE A 1 208 ? 9.071 4.306 -26.350 1.00 64.31 208 ILE A CA 1
ATOM 1633 C C . ILE A 1 208 ? 9.227 2.813 -26.080 1.00 64.31 208 ILE A C 1
ATOM 1635 O O . ILE A 1 208 ? 8.682 2.287 -25.108 1.00 64.31 208 ILE A O 1
ATOM 1639 N N . ASP A 1 209 ? 10.029 2.150 -26.914 1.00 68.75 209 ASP A N 1
ATOM 1640 C CA . ASP A 1 209 ? 10.461 0.778 -26.672 1.00 68.75 209 ASP A CA 1
ATOM 1641 C C . ASP A 1 209 ? 11.693 0.767 -25.756 1.00 68.75 209 ASP A C 1
ATOM 1643 O O . ASP A 1 209 ? 12.825 1.071 -26.147 1.00 68.75 209 ASP A O 1
ATOM 1647 N N . TYR A 1 210 ? 11.465 0.416 -24.492 1.00 67.31 210 TYR A N 1
ATOM 1648 C CA . TYR A 1 210 ? 12.531 0.301 -23.508 1.00 67.31 210 TYR A CA 1
ATOM 1649 C C . TYR A 1 210 ? 13.321 -1.019 -23.629 1.00 67.31 210 TYR A C 1
ATOM 1651 O O . TYR A 1 210 ? 14.384 -1.121 -23.011 1.00 67.31 210 TYR A O 1
ATOM 1659 N N . ALA A 1 211 ? 12.879 -1.991 -24.433 1.00 60.59 211 ALA A N 1
ATOM 1660 C CA . ALA A 1 211 ? 13.628 -3.213 -24.725 1.00 60.59 211 ALA A CA 1
ATOM 1661 C C . ALA A 1 211 ? 14.706 -3.010 -25.811 1.00 60.59 211 ALA A C 1
ATOM 1663 O O . ALA A 1 211 ? 15.675 -3.777 -25.863 1.00 60.59 211 ALA A O 1
ATOM 1664 N N . ASP A 1 212 ? 14.602 -1.956 -26.630 1.00 68.56 212 ASP A N 1
ATOM 1665 C CA . ASP A 1 212 ? 15.605 -1.640 -27.649 1.00 68.56 212 ASP A CA 1
ATOM 1666 C C . ASP A 1 212 ? 16.936 -1.179 -27.020 1.00 68.56 212 ASP A C 1
ATOM 1668 O O . ASP A 1 212 ? 17.039 -0.174 -26.304 1.00 68.56 212 ASP A O 1
ATOM 1672 N N . LYS A 1 213 ? 18.008 -1.920 -27.324 1.00 62.25 213 LYS A N 1
ATOM 1673 C CA . LYS A 1 213 ? 19.374 -1.612 -26.877 1.00 62.25 213 LYS A CA 1
ATOM 1674 C C . LYS A 1 213 ? 19.958 -0.381 -27.572 1.00 62.25 213 LYS A C 1
ATOM 1676 O O . LYS A 1 213 ? 20.832 0.254 -26.979 1.00 62.25 213 LYS A O 1
ATOM 1681 N N . ASN A 1 214 ? 19.474 -0.052 -28.770 1.00 57.53 214 ASN A N 1
ATOM 1682 C CA . ASN A 1 214 ? 19.932 1.064 -29.596 1.00 57.53 214 ASN A CA 1
ATOM 1683 C C . ASN A 1 214 ? 19.195 2.374 -29.299 1.00 57.53 214 ASN A C 1
ATOM 1685 O O . ASN A 1 214 ? 19.546 3.410 -29.871 1.00 57.53 214 ASN A O 1
ATOM 1689 N N . ARG A 1 215 ? 18.207 2.354 -28.392 1.00 60.34 215 ARG A N 1
ATOM 1690 C CA . ARG A 1 215 ? 17.451 3.551 -28.028 1.00 60.34 215 ARG A CA 1
ATOM 1691 C C . ARG A 1 215 ? 18.396 4.677 -27.581 1.00 60.34 215 ARG A C 1
ATOM 1693 O O . ARG A 1 215 ? 19.348 4.404 -26.835 1.00 60.34 215 ARG A O 1
ATOM 1700 N N . PRO A 1 216 ? 18.128 5.944 -27.948 1.00 46.69 216 PRO A N 1
ATOM 1701 C CA . PRO A 1 216 ? 18.878 7.080 -27.434 1.00 46.69 216 PRO A CA 1
ATOM 1702 C C . PRO A 1 216 ? 18.821 7.089 -25.905 1.00 46.69 216 PRO A C 1
ATOM 1704 O O . PRO A 1 216 ? 17.791 7.358 -25.287 1.00 46.69 216 PRO A O 1
ATOM 1707 N N . ARG A 1 217 ? 19.939 6.748 -25.263 1.00 47.66 217 ARG A N 1
ATOM 1708 C CA . ARG A 1 217 ? 20.061 6.825 -23.809 1.00 47.66 217 ARG A CA 1
ATOM 1709 C C . ARG A 1 217 ? 20.478 8.240 -23.464 1.00 47.66 217 ARG A C 1
ATOM 1711 O O . ARG A 1 217 ? 21.664 8.563 -23.501 1.00 47.66 217 ARG A O 1
ATOM 1718 N N . HIS A 1 218 ? 19.521 9.083 -23.102 1.00 42.84 218 HIS A N 1
ATOM 1719 C CA . HIS A 1 218 ? 19.876 10.330 -22.447 1.00 42.84 218 HIS A CA 1
ATOM 1720 C C . HIS A 1 218 ? 20.475 9.996 -21.079 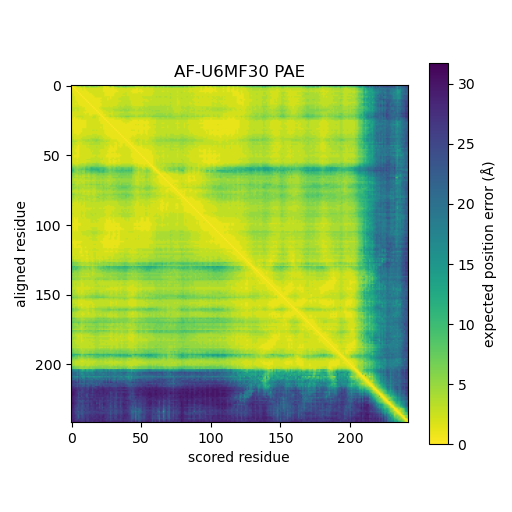1.00 42.84 218 HIS A C 1
ATOM 1722 O O . HIS A 1 218 ? 19.775 9.587 -20.154 1.00 42.84 218 HIS A O 1
ATOM 1728 N N . ARG A 1 219 ? 21.801 10.127 -20.960 1.00 33.00 219 ARG A N 1
ATOM 1729 C CA . ARG A 1 219 ? 22.482 10.141 -19.664 1.00 33.00 219 ARG A CA 1
ATOM 1730 C C . ARG A 1 219 ? 22.122 11.450 -18.976 1.00 33.00 219 ARG A C 1
ATOM 1732 O O . ARG A 1 219 ? 22.842 12.437 -19.086 1.00 33.00 219 ARG A O 1
ATOM 1739 N N . TYR A 1 220 ? 20.983 11.469 -18.300 1.00 32.78 220 TYR A N 1
ATOM 1740 C CA . TYR A 1 220 ? 20.702 12.521 -17.343 1.00 32.78 220 TYR A CA 1
ATOM 1741 C C . TYR A 1 220 ? 21.546 12.242 -16.103 1.00 32.78 220 TYR A C 1
ATOM 1743 O O . TYR A 1 220 ? 21.249 11.341 -15.325 1.00 32.78 220 TYR A O 1
ATOM 1751 N N . ASN A 1 221 ? 22.622 13.008 -15.931 1.00 27.34 221 ASN A N 1
ATOM 1752 C CA . ASN A 1 221 ? 23.184 13.194 -14.602 1.00 27.34 221 ASN A CA 1
ATOM 1753 C C . ASN A 1 221 ? 22.171 14.038 -13.833 1.00 27.34 221 ASN A C 1
ATOM 1755 O O . ASN A 1 221 ? 22.035 15.234 -14.094 1.00 27.34 221 ASN A O 1
ATOM 1759 N N . THR A 1 222 ? 21.418 13.416 -12.931 1.00 31.19 222 THR A N 1
ATOM 1760 C CA . THR A 1 222 ? 20.533 14.139 -12.023 1.00 31.19 222 THR A CA 1
ATOM 1761 C C . THR A 1 222 ? 21.397 15.115 -11.220 1.00 31.19 222 THR A C 1
ATOM 1763 O O . THR A 1 222 ? 22.244 14.698 -10.435 1.00 31.19 222 THR A O 1
ATOM 1766 N N . SER A 1 223 ? 21.216 16.424 -11.411 1.00 25.70 223 SER A N 1
ATOM 1767 C CA . SER A 1 223 ? 21.853 17.459 -10.573 1.00 25.70 223 SER A CA 1
ATOM 1768 C C . SER A 1 223 ? 21.264 17.505 -9.156 1.00 25.70 223 SER A C 1
ATOM 1770 O O . SER A 1 223 ? 21.733 18.249 -8.294 1.00 25.70 223 SER A O 1
ATOM 1772 N N . MET A 1 224 ? 20.234 16.694 -8.912 1.00 29.36 224 MET A N 1
ATOM 1773 C CA . MET A 1 224 ? 19.562 16.530 -7.638 1.00 29.36 224 MET A CA 1
ATOM 1774 C C . MET A 1 224 ? 20.432 15.656 -6.730 1.00 29.36 224 MET A C 1
ATOM 1776 O O . MET A 1 224 ? 20.488 14.435 -6.870 1.00 29.36 224 MET A O 1
ATOM 1780 N N . LYS A 1 225 ? 21.142 16.294 -5.794 1.00 29.25 225 LYS A N 1
ATOM 1781 C CA . LYS A 1 225 ? 21.624 15.594 -4.601 1.00 29.25 225 LYS A CA 1
ATOM 1782 C C . LYS A 1 225 ? 20.379 15.080 -3.880 1.00 29.25 225 LYS A C 1
ATOM 1784 O O . LYS A 1 225 ? 19.529 15.902 -3.550 1.00 29.25 225 LYS A O 1
ATOM 1789 N N . LEU A 1 226 ? 20.278 13.765 -3.672 1.00 30.23 226 LEU A N 1
ATOM 1790 C CA . LEU A 1 226 ? 19.324 13.170 -2.732 1.00 30.23 226 LEU A CA 1
ATOM 1791 C C . LEU A 1 226 ? 19.512 13.900 -1.398 1.00 30.23 226 LEU A C 1
ATOM 1793 O O . LEU A 1 226 ? 20.520 13.702 -0.720 1.00 30.23 226 LEU A O 1
ATOM 1797 N N . ARG A 1 227 ? 18.617 14.833 -1.093 1.00 31.50 227 ARG A N 1
ATOM 1798 C CA . ARG A 1 227 ? 18.551 15.477 0.212 1.00 31.50 227 ARG A CA 1
ATOM 1799 C C . ARG A 1 227 ? 17.668 14.588 1.094 1.00 31.50 227 ARG A C 1
ATOM 1801 O O . ARG A 1 227 ? 16.887 13.782 0.586 1.00 31.50 227 ARG A O 1
ATOM 1808 N N . GLU A 1 228 ? 17.850 14.656 2.411 1.00 34.38 228 GLU A N 1
ATOM 1809 C CA . GLU A 1 228 ? 17.147 13.791 3.381 1.00 34.38 228 GLU A CA 1
ATOM 1810 C C . GLU A 1 228 ? 15.614 13.914 3.333 1.00 34.38 228 GLU A C 1
ATOM 1812 O O . GLU A 1 228 ? 14.914 13.058 3.855 1.00 34.38 228 GLU A O 1
ATOM 1817 N N . ASP A 1 229 ? 15.105 14.929 2.644 1.00 31.69 229 ASP A N 1
ATOM 1818 C CA . ASP A 1 229 ? 13.705 15.231 2.346 1.00 31.69 229 ASP A CA 1
ATOM 1819 C C . ASP A 1 229 ? 13.123 14.443 1.143 1.00 31.69 229 ASP A C 1
ATOM 1821 O O . ASP A 1 229 ? 11.910 14.393 0.964 1.00 31.69 229 ASP A O 1
ATOM 1825 N N . SER A 1 230 ? 13.951 13.779 0.324 1.00 32.16 230 SER A N 1
ATOM 1826 C CA . SER A 1 230 ? 13.559 13.087 -0.928 1.00 32.16 230 SER A CA 1
ATOM 1827 C C . SER A 1 230 ? 13.047 11.655 -0.702 1.00 32.16 230 SER A C 1
ATOM 1829 O O . SER A 1 230 ? 13.316 10.724 -1.464 1.00 32.16 230 SER A O 1
ATOM 1831 N N . ARG A 1 231 ? 12.396 11.448 0.432 1.00 33.03 231 ARG A N 1
ATOM 1832 C CA . ARG A 1 231 ? 12.362 10.186 1.152 1.00 33.03 231 ARG A CA 1
ATOM 1833 C C . ARG A 1 231 ? 10.876 9.761 1.176 1.00 33.03 231 ARG A C 1
ATOM 1835 O O . ARG A 1 231 ? 10.038 10.408 1.789 1.00 33.03 231 ARG A O 1
ATOM 1842 N N . ALA A 1 232 ? 10.543 8.755 0.361 1.00 29.08 232 ALA A N 1
ATOM 1843 C CA . ALA A 1 232 ? 9.212 8.157 0.187 1.00 29.08 232 ALA A CA 1
ATOM 1844 C C . ALA A 1 232 ? 8.444 7.948 1.503 1.00 29.08 232 ALA A C 1
ATOM 1846 O O . ALA A 1 232 ? 9.030 7.376 2.405 1.00 29.08 232 ALA A O 1
ATOM 1847 N N . ASP A 1 233 ? 7.162 8.347 1.539 1.00 35.62 233 ASP A N 1
ATOM 1848 C CA . ASP A 1 233 ? 6.147 8.162 2.601 1.00 35.62 233 ASP A CA 1
ATOM 1849 C C . ASP A 1 233 ? 6.682 8.114 4.063 1.00 35.62 233 ASP A C 1
ATOM 1851 O O . ASP A 1 233 ? 7.354 7.156 4.446 1.00 35.62 233 ASP A O 1
ATOM 1855 N N . PRO A 1 234 ? 6.316 9.069 4.939 1.00 37.34 234 PRO A N 1
ATOM 1856 C CA . PRO A 1 234 ? 6.686 9.125 6.366 1.00 37.34 234 PRO A CA 1
ATOM 1857 C C . PRO A 1 234 ? 6.387 7.873 7.217 1.00 37.34 234 PRO A C 1
ATOM 1859 O O . PRO A 1 234 ? 6.724 7.811 8.397 1.00 37.34 234 PRO A O 1
ATOM 1862 N N . LEU A 1 235 ? 5.748 6.849 6.655 1.00 39.03 235 LEU A N 1
ATOM 1863 C CA . LEU A 1 235 ? 5.480 5.567 7.310 1.00 39.03 235 LEU A CA 1
ATOM 1864 C C . LEU A 1 235 ? 6.378 4.434 6.802 1.00 39.03 235 LEU A C 1
ATOM 1866 O O . LEU A 1 235 ? 6.546 3.431 7.501 1.00 39.03 235 LEU A O 1
ATOM 1870 N N . LEU A 1 236 ? 7.049 4.675 5.674 1.00 40.19 236 LEU A N 1
ATOM 1871 C CA . LEU A 1 236 ? 8.301 4.058 5.234 1.00 40.19 236 LEU A CA 1
ATOM 1872 C C . LEU A 1 236 ? 9.541 4.775 5.799 1.00 40.19 236 LEU A C 1
ATOM 1874 O O . LEU A 1 236 ? 10.653 4.279 5.619 1.00 40.19 236 LEU A O 1
ATOM 1878 N N . LEU A 1 237 ? 9.367 5.896 6.509 1.00 31.61 237 LEU A N 1
ATOM 1879 C CA . LEU A 1 237 ? 10.440 6.664 7.140 1.00 31.61 237 LEU A CA 1
ATOM 1880 C C . LEU A 1 237 ? 10.005 7.247 8.479 1.00 31.61 237 LEU A C 1
ATOM 1882 O O . LEU A 1 237 ? 9.559 8.388 8.581 1.00 31.61 237 LEU A O 1
ATOM 1886 N N . ALA A 1 238 ? 10.211 6.458 9.528 1.00 33.03 238 ALA A N 1
ATOM 1887 C CA . ALA A 1 238 ? 10.409 7.058 10.833 1.00 33.03 238 ALA A CA 1
ATOM 1888 C C . ALA A 1 238 ? 11.653 7.966 10.768 1.00 33.03 238 ALA A C 1
ATOM 1890 O O . ALA A 1 238 ? 12.665 7.592 10.171 1.00 33.03 238 ALA A O 1
ATOM 1891 N N . HIS A 1 239 ? 11.542 9.117 11.431 1.00 38.66 239 HIS A N 1
ATOM 1892 C CA . HIS A 1 239 ? 12.576 10.120 11.711 1.00 38.66 239 HIS A CA 1
ATOM 1893 C C . HIS A 1 239 ? 12.783 11.200 10.646 1.00 38.66 239 HIS A C 1
ATOM 1895 O O . HIS A 1 239 ? 13.434 10.975 9.626 1.00 38.66 239 HIS A O 1
ATOM 1901 N N . LEU A 1 240 ? 12.322 12.407 10.990 1.00 28.02 240 LEU A N 1
ATOM 1902 C CA . LEU A 1 240 ? 13.218 13.547 11.196 1.00 28.02 240 LEU A CA 1
ATOM 1903 C C . LEU A 1 240 ? 12.843 14.219 12.534 1.00 28.02 240 LEU A C 1
ATOM 1905 O O . LEU A 1 240 ? 11.668 14.243 12.897 1.00 28.02 240 LEU A O 1
ATOM 1909 N N . ASP A 1 241 ? 13.878 14.608 13.274 1.00 30.70 241 ASP A N 1
ATOM 1910 C CA . ASP A 1 241 ? 13.965 14.750 14.734 1.00 30.70 241 ASP A CA 1
ATOM 1911 C C . ASP A 1 241 ? 13.338 16.018 15.358 1.00 30.70 241 ASP A C 1
ATOM 1913 O O . ASP A 1 241 ? 13.158 17.023 14.674 1.00 30.70 241 ASP A O 1
ATOM 1917 N N . GLU A 1 242 ? 13.119 15.916 16.684 1.00 32.91 242 GLU A N 1
ATOM 1918 C CA . GLU A 1 242 ? 12.687 16.912 17.703 1.00 32.91 242 GLU A CA 1
ATOM 1919 C C . GLU A 1 242 ? 11.276 17.528 17.619 1.00 32.91 242 GLU A C 1
ATOM 1921 O O . GLU A 1 242 ? 10.940 18.261 16.665 1.00 32.91 242 GLU A O 1
#

pLDDT: mean 83.84, std 19.13, range [25.7, 98.44]

Nearest PDB structures (foldseek):
  2aho-assembly1_B  TM=7.727E-01  e=1.868E-01  Saccharolobus solfataricus
  4bts-assembly1_C0  TM=5.758E-01  e=9.136E-02  Tetrahymena thermophila SB210
  8s8d-assembly1_i  TM=5.939E-01  e=1.760E-01  Saccharomyces cerevisiae S288C
  7nqh-assembly1_Af  TM=6.935E-01  e=3.819E-01  Sus scrofa
  8s8e-assembly1_i  TM=4.798E-01  e=5.796E-01  Saccharomyces cerevisiae S288C

Mean predicted aligned error: 8.2 Å

Foldseek 3Di:
DAEEALCQLVLLCCCVVPVDQDAQYQYLLLLQQVLCVVVVHHRAGDDPQRLCCVQVVDHDPLLVVLVVVCVVPVCQCVDPPRDPSVVVNVCVNCVCRVVSSVSSCVRDPSVSSNVSCVVSSCSSVFVVVDPDLVVCQDFQDKGKWQFRDDDLQKTWTDGSHQAIEIEGDNVQSVVCPVPGHGDIAIWGFQHADVVRNYTYIHHDPVPDRRVDPPPPDDPPPPPDDPDPVVQPDCVSDDDDDD

Solvent-accessible surface area (backbone atoms only — not comparable to full-atom values): 14150 Å² total; per-residue (Å²): 125,46,76,41,71,62,45,31,65,57,29,28,48,38,31,76,77,67,72,41,82,72,70,64,33,41,21,50,40,45,39,48,29,53,45,27,51,78,70,74,38,85,56,67,77,69,49,71,64,55,50,36,35,72,68,69,69,40,85,84,79,68,51,61,62,21,46,55,48,41,76,76,32,82,59,52,87,76,46,80,82,68,55,66,48,47,52,49,26,56,48,64,74,51,73,52,48,65,61,50,48,56,52,49,47,79,72,40,61,62,68,62,23,27,58,56,24,49,61,37,44,50,40,41,59,44,53,56,89,57,88,48,73,70,62,65,61,35,59,35,33,74,44,51,28,36,26,57,40,75,54,100,67,37,37,33,23,51,42,79,57,95,33,40,33,37,36,60,52,72,78,54,50,66,73,48,75,90,63,54,64,70,41,76,42,55,27,24,25,72,39,64,42,90,90,52,52,35,33,35,45,38,79,54,75,85,80,73,68,61,67,50,86,81,50,88,74,80,82,73,78,72,87,70,71,87,49,93,81,77,59,70,57,72,84,79,37,82,81,85,82,135

Organism: Eimeria maxima (NCBI:txid5804)

Secondary structure (DSSP, 8-state):
-EEESSTHHHHHHHHHHH-PPP-SEEEHHHHHHHHHHHTTPPP----HHHHHHHHH-----S-HHHHHHHHH-TTGGGSSSPPHHHHHHHHHHHTTHHHHHHHHTTTS-HHHHHHHHHHHHHGGGTTTT-SSHHHHTSTT-EEEEEEEEE-SS-EEEE-SSSSEEEE--HHHHGGGTT--TT-EEEEEEEEE-TTSSEEEEEE--SS--TT-TTS------------TT--S-TTT------

=== Feature glossary ===
A reading guide for the features in this record.

Start from the sequence.

  · This is the polypeptide sequence — one letter per residue, N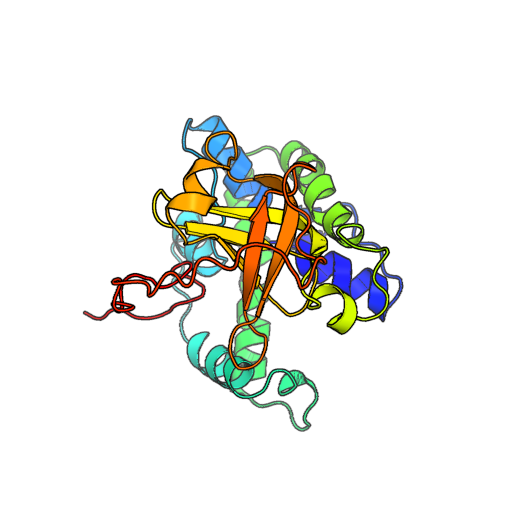-terminus first. Length ranges from a few dozen residues for small domains to over a thousand for large multi-domain proteins.

Fold it, and you get atomic coordinates and the backbone conformation that goes with them.

  · Structure coordinates are given as an mmCIF _atom_site loop: one row per atom with element, residue name, chain id, sequence number, and x/y/z position in Å. Only the four main-chain atoms per residue are included here; side chains are omitted to keep the record compact.

  · Backbone dihedral angles. Every residue except chain termini has a φ (preceding-C → N → Cα → C) and a ψ (N → Cα → C → next-N). They are reported in degrees following the IUPAC sign convention. Secondary structure is essentially a statement about which (φ, ψ) basin each residue occupies.

  · The SS8 string is DSSP's per-residue secondary-structure call. α-helix (H) means an i→i+4 H-bond ladder; β-strand (E) means the residue participates in a β-sheet; 3₁₀ (G) and π (I) are tighter and wider helices; T/S are turns/bends; '-' is loop.

  · SS3 is a coarse helix/strand/coil call (letters a/b/c) made by the P-SEA algorithm from inter-Cα distances and dihedrals. It is less detailed than DSSP but needs only Cα positions.

Summarize the fold with a handful of shape descriptors and a per-residue structural alphabet.

  · Radius of gyration (Rg) is the root-mean-square distance of Cα atoms from their centroid — a single number for overall size and compactness. A globular domain of N residues has Rg ≈ 2.2·N^0.38 Å; an extended or disordered chain has a much larger Rg. The Cα contact count is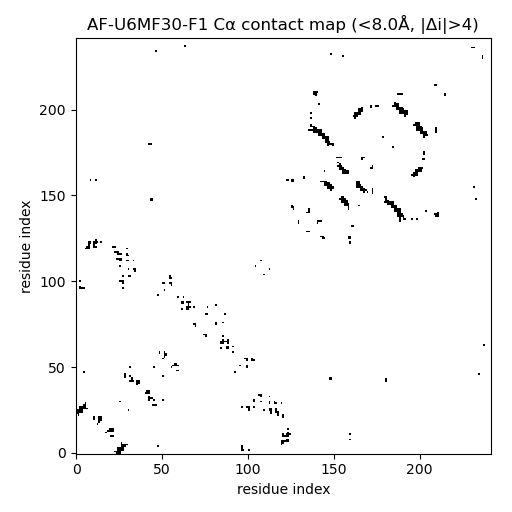 the number of residue pairs whose Cα atoms are within 8 Å and are more than four positions apart in sequence — a standard proxy for tertiary packing density. The bounding box is the smallest axis-aligned box enclosing all Cα atoms.

  · The Foldseek 3Di string encodes local tertiary geometry as a 20-letter alphabet — one character per residue — derived from the relative positions of nearby Cα atoms. Unlike the amino-acid sequence, 3Di is a direct function of the 3D structure, so two proteins with the same fold have similar 3Di strings even at low sequence identity.

  · Solvent-accessible surface area (SASA) is the area in Å² traced out by the centre of a 1.4 Å probe sphere (a water molecule) rolled over the protein's van der Waals surface (Shrake–Rupley / Lee–Richards construction). Buried residues have near-zero SASA; fully exposed residues can exceed 200 Å². The total SASA scales roughly with the number of surface residues.

Ask how reliable the model is.

  · pLDDT (predicted Local Distance Difference Test) is AlphaFold's per-residue confidence score, ranging from 0 to 100. Values above 90 indicate high confidence (typically well-packed cores); 70–90 is confident; 50–70 low confidence; below 50 usually means the region is disordered or the prediction is unreliable there. AlphaFold stores pLDDT in the mmCIF B-factor column.

  · B-factor (Debye–Waller factor) reflects atomic displacement in the crystal lattice. It is an experimental observable (units Å²), not a prediction; low values mean the atom is pinned down, high values mean it moves or is heterogeneous across the crystal.

  · Predicted Aligned Error (PAE) is an AlphaFold confidence matrix: entry (i, j) is the expected error in the position of residue j, in ångströms, when the prediction is superimposed on the true structure at residue i. Low PAE within a block of residues means that block is internally rigid and well-predicted; high PAE between two blocks means their relative placement is uncertain even if each block individually is confident.

Place it in context: what it resembles, what it is annotated as, and how it looks.

  · Nearest PDB neighbors are the top structural matches found by Foldseek when searching this structure against the entire Protein Data Bank. Each hit reports a TM-score (0 to 1; >0.5 almost always implies the same fold) and an E-value. These are *structural* homologs — they may share no detectable sequence similarity.

  · Functional annotations link the protein to curated databases. InterPro entries identify conserved domains and families by matching the sequence against member-database signatures (Pfam, PROSITE, CDD, …). Gene Ontology (GO) terms describe molecular function, biological process, and cellular component in a controlled vocabulary. CATH places the structure in a hierarchical fold classification (Class/Architecture/Topology/Homologous-superfamily). The organism is the source species.

  · Three diagnostic plots accompany the record. The Cα contact map visualizes the tertiary structure as a 2D adjacency matrix (8 Å cutoff, s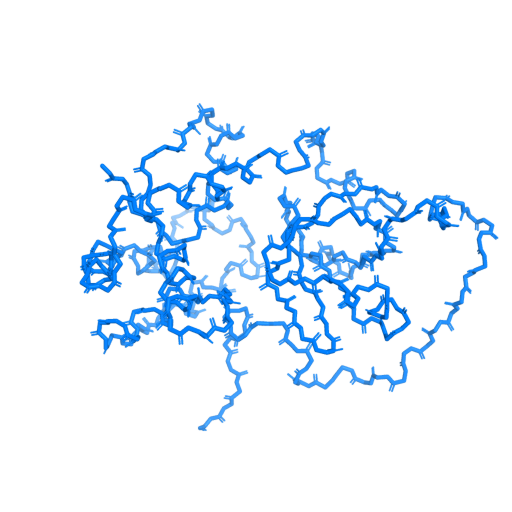equence-local contacts suppressed). The Ramachandran plot shows the distribution of backbone (φ, ψ) torsions, with points in the α and β basins reflecting secondary structure content. The PAE plot shows AlphaFold's inter-residue confidence as a color matrix.

  · Six rendered views show the 3D structure from the faces of a cube — i.e. along ±x, ±y, ±z. Rendering representation is drawn randomly per protein from cartoon (secondary-structure ribbons), sticks (backbone bonds), or molecular surface; coloring is either N→C rainbow (blue at the N-terminus through red at the C-terminus) or one color per chain.